Protein AF-A0AA35RSV3-F1 (afdb_monomer_lite)

InterPro domains:
  IPR004328 BRO1 domain [PF03097] (164-250)
  IPR036274 HR1 repeat superfamily [SSF46585] (82-147)
  IPR038499 BRO1 domain superfamily [G3DSA:1.25.40.280] (158-250)
  IPR047138 Rhophilin-1/2 [PTHR23031] (79-250)

Radius of gyration: 40.23 Å; chains: 1; bounding box: 71×95×99 Å

Structure (mmCIF, N/CA/C/O backbone):
data_AF-A0AA35RSV3-F1
#
_entry.id   AF-A0AA35RSV3-F1
#
loop_
_atom_site.group_PDB
_atom_site.id
_atom_site.type_symbol
_atom_site.label_atom_id
_atom_site.label_alt_id
_atom_site.label_comp_id
_atom_site.label_asym_id
_atom_site.label_entity_id
_atom_site.label_seq_id
_atom_site.pdbx_PDB_ins_code
_atom_site.Cartn_x
_atom_site.Cartn_y
_atom_site.Cartn_z
_atom_site.occupancy
_atom_site.B_iso_or_equiv
_atom_site.auth_seq_id
_atom_site.auth_comp_id
_atom_site.auth_asym_id
_atom_site.auth_atom_id
_atom_site.pdbx_PDB_model_num
ATOM 1 N N . MET A 1 1 ? -35.703 78.764 53.158 1.00 38.44 1 MET A N 1
ATOM 2 C CA . MET A 1 1 ? -35.814 78.139 51.817 1.00 38.44 1 MET A CA 1
ATOM 3 C C . MET A 1 1 ? -34.467 78.380 51.143 1.00 38.44 1 MET A C 1
ATOM 5 O O . MET A 1 1 ? -34.085 79.533 51.112 1.00 38.44 1 MET A O 1
ATOM 9 N N . SER A 1 2 ? -33.625 77.439 50.723 1.00 37.62 2 SER A N 1
ATOM 10 C CA . SER A 1 2 ? -33.749 76.026 50.352 1.00 37.62 2 SER A CA 1
ATOM 11 C C . SER A 1 2 ? -32.400 75.308 50.577 1.00 37.62 2 SER A C 1
ATOM 13 O O . SER A 1 2 ? -31.373 75.966 50.708 1.00 37.62 2 SER A O 1
ATOM 15 N N . ALA A 1 3 ? -32.444 73.970 50.613 1.00 42.22 3 ALA A N 1
ATOM 16 C CA . ALA A 1 3 ? -31.328 73.003 50.633 1.00 42.22 3 ALA A CA 1
ATOM 17 C C . ALA A 1 3 ? -30.393 73.143 49.399 1.00 42.22 3 ALA A C 1
ATOM 19 O O . ALA A 1 3 ? -30.711 73.925 48.512 1.00 42.22 3 ALA A O 1
ATOM 20 N N . LYS A 1 4 ? -29.269 72.447 49.173 1.00 44.25 4 LYS A N 1
ATOM 21 C CA . LYS A 1 4 ? -28.676 71.137 49.536 1.00 44.25 4 LYS A CA 1
ATOM 22 C C . LYS A 1 4 ? -27.237 71.211 48.944 1.00 44.25 4 LYS A C 1
ATOM 24 O O . LYS A 1 4 ? -27.049 71.944 47.984 1.00 44.25 4 LYS A O 1
ATOM 29 N N . GLU A 1 5 ? -26.186 70.604 49.489 1.00 37.66 5 GLU A N 1
ATOM 30 C CA . GLU A 1 5 ? -25.620 69.335 48.993 1.00 37.66 5 GLU A CA 1
ATOM 31 C C . GLU A 1 5 ? -24.333 69.002 49.764 1.00 37.66 5 GLU A C 1
ATOM 33 O O . GLU A 1 5 ? -23.540 69.878 50.103 1.00 37.66 5 GLU A O 1
ATOM 38 N N . ALA A 1 6 ? -24.150 67.710 50.030 1.00 48.97 6 ALA A N 1
ATOM 39 C CA . ALA A 1 6 ? -22.953 67.116 50.600 1.00 48.97 6 ALA A CA 1
ATOM 40 C C . ALA A 1 6 ? -22.047 66.593 49.477 1.00 48.97 6 ALA A C 1
ATOM 42 O O . ALA A 1 6 ? -22.543 66.005 48.519 1.00 48.97 6 ALA A O 1
ATOM 43 N N . SER A 1 7 ? -20.728 66.714 49.641 1.00 40.19 7 SER A N 1
ATOM 44 C CA . SER A 1 7 ? -19.756 65.913 48.894 1.00 40.19 7 SER A CA 1
ATOM 45 C C . SER A 1 7 ? -18.534 65.617 49.758 1.00 40.19 7 SER A C 1
ATOM 47 O O . SER A 1 7 ? -17.791 66.508 50.162 1.00 40.19 7 SER A O 1
ATOM 49 N N . SER A 1 8 ? -18.359 64.328 50.024 1.00 42.22 8 SER A N 1
ATOM 50 C CA . SER A 1 8 ? -17.200 63.661 50.606 1.00 42.22 8 SER A CA 1
ATOM 51 C C . SER A 1 8 ? -15.990 63.690 49.664 1.00 42.22 8 SER A C 1
ATOM 53 O O . SER A 1 8 ? -16.117 63.305 48.502 1.00 42.22 8 SER A O 1
ATOM 55 N N . GLY A 1 9 ? -14.811 64.050 50.176 1.00 37.31 9 GLY A N 1
ATOM 56 C CA . GLY A 1 9 ? -13.518 63.892 49.504 1.00 37.31 9 GLY A CA 1
ATOM 57 C C . GLY A 1 9 ? -12.556 63.096 50.386 1.00 37.31 9 GLY A C 1
ATOM 58 O O . GLY A 1 9 ? -12.178 63.551 51.456 1.00 37.31 9 GLY A O 1
ATOM 59 N N . SER A 1 10 ? -12.229 61.886 49.937 1.00 36.81 10 SER A N 1
ATOM 60 C CA . SER A 1 10 ? -11.409 60.855 50.583 1.00 36.81 10 SER A CA 1
ATOM 61 C C . SER A 1 10 ? -9.905 61.153 50.464 1.00 36.81 10 SER A C 1
ATOM 63 O O . SER A 1 10 ? -9.385 61.187 49.350 1.00 36.81 10 SER A O 1
ATOM 65 N N . GLU A 1 11 ? -9.191 61.266 51.589 1.00 40.69 11 GLU A N 1
ATOM 66 C CA . GLU A 1 11 ? -7.720 61.228 51.650 1.00 40.69 11 GLU A CA 1
ATOM 67 C C . GLU A 1 11 ? -7.198 59.816 51.332 1.00 40.69 11 GLU A C 1
ATOM 69 O O . GLU A 1 11 ? -7.447 58.850 52.055 1.00 40.69 11 GLU A O 1
ATOM 74 N N . ALA A 1 12 ? -6.457 59.689 50.231 1.00 40.84 12 ALA A N 1
ATOM 75 C CA . ALA A 1 12 ? -5.755 58.469 49.855 1.00 40.84 12 ALA A CA 1
ATOM 76 C C . ALA A 1 12 ? -4.435 58.357 50.640 1.00 40.84 12 ALA A C 1
ATOM 78 O O . ALA A 1 12 ? -3.428 58.960 50.274 1.00 40.84 12 ALA A O 1
ATOM 79 N N . GLY A 1 13 ? -4.442 57.576 51.722 1.00 44.53 13 GLY A N 1
ATOM 80 C CA . GLY A 1 13 ? -3.239 57.228 52.480 1.00 44.53 13 GLY A CA 1
ATOM 81 C C . GLY A 1 13 ? -2.273 56.353 51.673 1.00 44.53 13 GLY A C 1
ATOM 82 O O . GLY A 1 13 ? -2.666 55.346 51.076 1.00 44.53 13 GLY A O 1
ATOM 83 N N . GLU A 1 14 ? -0.992 56.727 51.670 1.00 53.88 14 GLU A N 1
ATOM 84 C CA . GLU A 1 14 ? 0.087 55.941 51.072 1.00 53.88 14 GLU A CA 1
ATOM 85 C C . GLU A 1 14 ? 0.146 54.516 51.661 1.00 53.88 14 GLU A C 1
ATOM 87 O O . GLU A 1 14 ? 0.147 54.338 52.883 1.00 53.88 14 GLU A O 1
ATOM 92 N N . PRO A 1 15 ? 0.269 53.464 50.829 1.00 51.00 15 PRO A N 1
ATOM 93 C CA . PRO A 1 15 ? 0.402 52.105 51.329 1.00 51.00 15 PRO A CA 1
ATOM 94 C C . PRO A 1 15 ? 1.786 51.907 51.964 1.00 51.00 15 PRO A C 1
ATOM 96 O O . PRO A 1 15 ? 2.815 51.900 51.277 1.00 51.00 15 PRO A O 1
ATOM 99 N N . GLY A 1 16 ? 1.785 51.716 53.287 1.00 53.97 16 GLY A N 1
ATOM 100 C CA . GLY A 1 16 ? 2.965 51.472 54.115 1.00 53.97 16 GLY A CA 1
ATOM 101 C C . GLY A 1 16 ? 3.842 50.319 53.614 1.00 53.97 16 GLY A C 1
ATOM 102 O O . GLY A 1 16 ? 3.391 49.410 52.913 1.00 53.97 16 GLY A O 1
ATOM 103 N N . ALA A 1 17 ? 5.125 50.350 53.984 1.00 54.94 17 ALA A N 1
ATOM 104 C CA . ALA A 1 17 ? 6.182 49.456 53.495 1.00 54.94 17 ALA A CA 1
ATOM 105 C C . ALA A 1 17 ? 5.829 47.950 53.526 1.00 54.94 17 ALA A C 1
ATOM 107 O O . ALA A 1 17 ? 6.266 47.193 52.655 1.00 54.94 17 ALA A O 1
ATOM 108 N N . ALA A 1 18 ? 4.973 47.519 54.459 1.00 54.12 18 ALA A N 1
ATOM 109 C CA . ALA A 1 18 ? 4.449 46.155 54.530 1.00 54.12 18 ALA A CA 1
ATOM 110 C C . ALA A 1 18 ? 3.563 45.777 53.323 1.00 54.12 18 ALA A C 1
ATOM 112 O O . ALA A 1 18 ? 3.703 44.684 52.778 1.00 54.12 18 ALA A O 1
ATOM 113 N N . ALA A 1 19 ? 2.714 46.689 52.839 1.00 56.69 19 ALA A N 1
ATOM 114 C CA . ALA A 1 19 ? 1.851 46.471 51.677 1.00 56.69 19 ALA A CA 1
ATOM 115 C C . ALA A 1 19 ? 2.646 46.449 50.360 1.00 56.69 19 ALA A C 1
ATOM 117 O O . ALA A 1 19 ? 2.347 45.655 49.465 1.00 56.69 19 ALA A O 1
ATOM 118 N N . LYS A 1 20 ? 3.711 47.259 50.254 1.00 57.22 20 LYS A N 1
ATOM 119 C CA . LYS A 1 20 ? 4.657 47.203 49.122 1.00 57.22 20 LYS A CA 1
ATOM 120 C C . LYS A 1 20 ? 5.437 45.880 49.113 1.00 57.22 20 LYS A C 1
ATOM 122 O O . LYS A 1 20 ? 5.601 45.278 48.053 1.00 57.22 20 LYS A O 1
ATOM 127 N N . SER A 1 21 ? 5.845 45.384 50.284 1.00 60.84 21 SER A N 1
ATOM 128 C CA . SER A 1 21 ? 6.514 44.082 50.437 1.00 60.84 21 SER A CA 1
ATOM 129 C C . SER A 1 21 ? 5.585 42.903 50.111 1.00 60.84 21 SER A C 1
ATOM 131 O O . SER A 1 21 ? 5.971 41.998 49.371 1.00 60.84 21 SER A O 1
ATOM 133 N N . ALA A 1 22 ? 4.326 42.951 50.561 1.00 57.16 22 ALA A N 1
ATOM 134 C CA . ALA A 1 22 ? 3.312 41.946 50.242 1.00 57.16 22 ALA A CA 1
ATOM 135 C C . ALA A 1 22 ? 2.982 41.915 48.742 1.00 57.16 22 ALA A C 1
ATOM 137 O O . ALA A 1 22 ? 2.977 40.845 48.140 1.00 57.16 22 ALA A O 1
ATOM 138 N N . ARG A 1 23 ? 2.809 43.080 48.099 1.00 59.53 23 ARG A N 1
ATOM 139 C CA . ARG A 1 23 ? 2.631 43.165 46.638 1.00 59.53 23 ARG A CA 1
ATOM 140 C C . ARG A 1 23 ? 3.839 42.627 45.877 1.00 59.53 23 ARG A C 1
ATOM 142 O O . ARG A 1 23 ? 3.661 41.926 44.887 1.00 59.53 23 ARG A O 1
ATOM 149 N N . LYS A 1 24 ? 5.061 42.895 46.352 1.00 63.00 24 LYS A N 1
ATOM 150 C CA . LYS A 1 24 ? 6.286 42.360 45.742 1.00 63.00 24 LYS A CA 1
ATOM 151 C C . LYS A 1 24 ? 6.370 40.835 45.874 1.00 63.00 24 LYS A C 1
ATOM 153 O O . LYS A 1 24 ? 6.763 40.187 44.912 1.00 63.00 24 LYS A O 1
ATOM 158 N N . ARG A 1 25 ? 5.948 40.260 47.010 1.00 57.94 25 ARG A N 1
ATOM 159 C CA . ARG A 1 25 ? 5.861 38.800 47.209 1.00 57.94 25 ARG A CA 1
ATOM 160 C C . ARG A 1 25 ? 4.788 38.152 46.334 1.00 57.94 25 ARG A C 1
ATOM 162 O O . ARG A 1 25 ? 5.088 37.167 45.675 1.00 57.94 25 ARG A O 1
ATOM 169 N N . ILE A 1 26 ? 3.596 38.744 46.247 1.00 58.88 26 ILE A N 1
ATOM 170 C CA . ILE A 1 26 ? 2.512 38.250 45.382 1.00 58.88 26 ILE A CA 1
ATOM 171 C C . ILE A 1 26 ? 2.931 38.295 43.907 1.00 58.88 26 ILE A C 1
ATOM 173 O O . ILE A 1 26 ? 2.702 37.330 43.185 1.00 58.88 26 ILE A O 1
ATOM 177 N N . ASN A 1 27 ? 3.606 39.363 43.466 1.00 59.12 27 ASN A N 1
ATOM 178 C CA . ASN A 1 27 ? 4.137 39.428 42.102 1.00 59.12 27 ASN A CA 1
ATOM 179 C C . ASN A 1 27 ? 5.258 38.413 41.858 1.00 59.12 27 ASN A C 1
ATOM 181 O O . ASN A 1 27 ? 5.303 37.841 40.777 1.00 59.12 27 ASN A O 1
ATOM 185 N N . LEU A 1 28 ? 6.134 38.150 42.836 1.00 56.47 28 LEU A N 1
ATOM 186 C CA . LEU A 1 28 ? 7.169 37.117 42.705 1.00 56.47 28 LEU A CA 1
ATOM 187 C C . LEU A 1 28 ? 6.561 35.710 42.617 1.00 56.47 28 LEU A C 1
ATOM 189 O O . LEU A 1 28 ? 7.018 34.893 41.823 1.00 56.47 28 LEU A O 1
ATOM 193 N N . GLU A 1 29 ? 5.519 35.434 43.402 1.00 60.81 29 GLU A N 1
ATOM 194 C CA . GLU A 1 29 ? 4.782 34.172 43.335 1.00 60.81 29 GLU A CA 1
ATOM 195 C C . GLU A 1 29 ? 4.001 34.031 42.028 1.00 60.81 29 GLU A C 1
ATOM 197 O O . GLU A 1 29 ? 3.960 32.941 41.466 1.00 60.81 29 GLU A O 1
ATOM 202 N N . ALA A 1 30 ? 3.407 35.112 41.516 1.00 60.81 30 ALA A N 1
ATOM 203 C CA . ALA A 1 30 ? 2.733 35.114 40.221 1.00 60.81 30 ALA A CA 1
ATOM 204 C C . ALA A 1 30 ? 3.727 34.869 39.076 1.00 60.81 30 ALA A C 1
ATOM 206 O O . ALA A 1 30 ? 3.465 34.025 38.221 1.00 60.81 30 ALA A O 1
ATOM 207 N N . LEU A 1 31 ? 4.903 35.509 39.113 1.00 60.00 31 LEU A N 1
ATOM 208 C CA . LEU A 1 31 ? 5.988 35.263 38.159 1.00 60.00 31 LEU A CA 1
ATOM 209 C C . LEU A 1 31 ? 6.507 33.821 38.257 1.00 60.00 31 LEU A C 1
ATOM 211 O O . LEU A 1 31 ? 6.769 33.185 37.242 1.00 60.00 31 LEU A O 1
ATOM 215 N N . GLY A 1 32 ? 6.618 33.284 39.478 1.00 63.06 32 GLY A N 1
ATOM 216 C CA . GLY A 1 32 ? 7.005 31.897 39.729 1.00 63.06 32 GLY A CA 1
ATOM 217 C C . GLY A 1 32 ? 5.989 30.895 39.179 1.00 63.06 32 GLY A C 1
ATOM 218 O O . GLY A 1 32 ? 6.379 29.922 38.536 1.00 63.06 32 GLY A O 1
ATOM 219 N N . ARG A 1 33 ? 4.687 31.163 39.349 1.00 55.44 33 ARG A N 1
ATOM 220 C CA . ARG A 1 33 ? 3.601 30.354 38.770 1.00 55.44 33 ARG A CA 1
ATOM 221 C C . ARG A 1 33 ? 3.584 30.444 37.247 1.00 55.44 33 ARG A C 1
ATOM 223 O O . ARG A 1 33 ? 3.388 29.424 36.597 1.00 55.44 33 ARG A O 1
ATOM 230 N N . GLN A 1 34 ? 3.839 31.620 36.677 1.00 55.41 34 GLN A N 1
ATOM 231 C CA . GLN A 1 34 ? 3.904 31.813 35.229 1.00 55.41 34 GLN A CA 1
ATOM 232 C C . GLN A 1 34 ? 5.122 31.100 34.622 1.00 55.41 34 GLN A C 1
ATOM 234 O O . GLN A 1 34 ? 4.963 30.352 33.665 1.00 55.41 34 GLN A O 1
ATOM 239 N N . ALA A 1 35 ? 6.298 31.193 35.249 1.00 61.44 35 ALA A N 1
ATOM 240 C CA . ALA A 1 35 ? 7.490 30.444 34.848 1.00 61.44 35 ALA A CA 1
ATOM 241 C C . ALA A 1 35 ? 7.318 28.923 35.017 1.00 61.44 35 ALA A C 1
ATOM 243 O O . ALA A 1 35 ? 7.836 28.139 34.223 1.00 61.44 35 ALA A O 1
ATOM 244 N N . GLN A 1 36 ? 6.577 28.478 36.036 1.00 52.25 36 GLN A N 1
ATOM 245 C CA . GLN A 1 36 ? 6.225 27.068 36.208 1.00 52.25 36 GLN A CA 1
ATOM 246 C C . GLN A 1 36 ? 5.234 26.604 35.131 1.00 52.25 36 GLN A C 1
ATOM 248 O O . GLN A 1 36 ? 5.382 25.500 34.613 1.00 52.25 36 GLN A O 1
ATOM 253 N N . MET A 1 37 ? 4.276 27.449 34.743 1.00 47.56 37 MET A N 1
ATOM 254 C CA . MET A 1 37 ? 3.312 27.153 33.684 1.00 47.56 37 MET A CA 1
ATOM 255 C C . MET A 1 37 ? 3.971 27.145 32.299 1.00 47.56 37 MET A C 1
ATOM 257 O O . MET A 1 37 ? 3.720 26.226 31.528 1.00 47.56 37 MET A O 1
ATOM 261 N N . GLU A 1 38 ? 4.896 28.064 32.020 1.00 54.50 38 GLU A N 1
ATOM 262 C CA . GLU A 1 38 ? 5.728 28.046 30.810 1.00 54.50 38 GLU A CA 1
ATOM 263 C C . GLU A 1 38 ? 6.656 26.829 30.775 1.00 54.50 38 GLU A C 1
ATOM 265 O O . GLU A 1 38 ? 6.778 26.193 29.735 1.00 54.50 38 GLU A O 1
ATOM 270 N N . ARG A 1 39 ? 7.235 26.405 31.909 1.00 52.19 39 ARG A N 1
ATOM 271 C CA . ARG A 1 39 ? 7.986 25.136 31.986 1.00 52.19 39 ARG A CA 1
ATOM 272 C C . ARG A 1 39 ? 7.103 23.918 31.722 1.00 52.19 39 ARG A C 1
ATOM 274 O O . ARG A 1 39 ? 7.573 22.972 31.098 1.00 52.19 39 ARG A O 1
ATOM 281 N N . ILE A 1 40 ? 5.849 23.927 32.179 1.00 47.69 40 ILE A N 1
ATOM 282 C CA . ILE A 1 40 ? 4.881 22.852 31.920 1.00 47.69 40 ILE A CA 1
ATOM 283 C C . ILE A 1 40 ? 4.475 22.838 30.442 1.00 47.69 40 ILE A C 1
ATOM 285 O O . ILE A 1 40 ? 4.432 21.762 29.853 1.00 47.69 40 ILE A O 1
ATOM 289 N N . LEU A 1 41 ? 4.230 23.999 29.829 1.00 43.50 41 LEU A N 1
ATOM 290 C CA . LEU A 1 41 ? 3.912 24.119 28.403 1.00 43.50 41 LEU A CA 1
ATOM 291 C C . LEU A 1 41 ? 5.107 23.725 27.524 1.00 43.50 41 LEU A C 1
ATOM 293 O O . LEU A 1 41 ? 4.942 22.912 26.622 1.00 43.50 41 LEU A O 1
ATOM 297 N N . HIS A 1 42 ? 6.321 24.156 27.872 1.00 43.69 42 HIS A N 1
ATOM 298 C CA . HIS A 1 42 ? 7.567 23.770 27.197 1.00 43.69 42 HIS A CA 1
ATOM 299 C C . HIS A 1 42 ? 7.875 22.269 27.336 1.00 43.69 42 HIS A C 1
ATOM 301 O O . HIS A 1 42 ? 8.352 21.634 26.398 1.00 43.69 42 HIS A O 1
ATOM 307 N N . ASN A 1 43 ? 7.551 21.649 28.482 1.00 43.47 43 ASN A N 1
ATOM 308 C CA . ASN A 1 43 ? 7.599 20.186 28.632 1.00 43.47 43 ASN A CA 1
ATOM 309 C C . ASN A 1 43 ? 6.479 19.476 27.857 1.00 43.47 43 ASN A C 1
ATOM 311 O O . ASN A 1 43 ? 6.663 18.340 27.423 1.00 43.47 43 ASN A O 1
ATOM 315 N N . ARG A 1 44 ? 5.320 20.114 27.668 1.00 40.28 44 ARG A N 1
ATOM 316 C CA . ARG A 1 44 ? 4.205 19.567 26.881 1.00 40.28 44 ARG A CA 1
ATOM 317 C C . ARG A 1 44 ? 4.502 19.604 25.378 1.00 40.28 44 ARG A C 1
ATOM 319 O O . ARG A 1 44 ? 4.189 18.652 24.673 1.00 40.28 44 ARG A O 1
ATOM 326 N N . GLU A 1 45 ? 5.192 20.641 24.913 1.00 41.12 45 GLU A N 1
ATOM 327 C CA . GLU A 1 45 ? 5.706 20.739 23.543 1.00 41.12 45 GLU A CA 1
ATOM 328 C C . GLU A 1 45 ? 6.872 19.768 23.308 1.00 41.12 45 GLU A C 1
ATOM 330 O O . GLU A 1 45 ? 6.890 19.074 22.295 1.00 41.12 45 GLU A O 1
ATOM 335 N N . ARG A 1 46 ? 7.773 19.581 24.286 1.00 41.94 46 ARG A N 1
ATOM 336 C CA . ARG A 1 46 ? 8.797 18.519 24.226 1.00 41.94 46 ARG A CA 1
ATOM 337 C C . ARG A 1 46 ? 8.248 17.100 24.344 1.00 41.94 46 ARG A C 1
ATOM 339 O O . ARG A 1 46 ? 8.888 16.192 23.843 1.00 41.94 46 ARG A O 1
ATOM 346 N N . THR A 1 47 ? 7.101 16.868 24.976 1.00 41.62 47 THR A N 1
ATOM 347 C CA . THR A 1 47 ? 6.478 15.526 24.989 1.00 41.62 47 THR A CA 1
ATOM 348 C C . THR A 1 47 ? 5.695 15.238 23.707 1.00 41.62 47 THR A C 1
ATOM 350 O O . THR A 1 47 ? 5.539 14.073 23.359 1.00 41.62 47 THR A O 1
ATOM 353 N N . HIS A 1 48 ? 5.299 16.271 22.953 1.00 42.06 48 HIS A N 1
ATOM 354 C CA . HIS A 1 48 ? 4.818 16.128 21.574 1.00 42.06 48 HIS A CA 1
ATOM 355 C C . HIS A 1 48 ? 5.946 16.053 20.525 1.00 42.06 48 HIS A C 1
ATOM 357 O O . HIS A 1 48 ? 5.717 15.501 19.454 1.00 42.06 48 HIS A O 1
ATOM 363 N N . LEU A 1 49 ? 7.151 16.553 20.832 1.00 38.75 49 LEU A N 1
ATOM 364 C CA . LEU A 1 49 ? 8.315 16.577 19.923 1.00 38.75 49 LEU A CA 1
ATOM 365 C C . LEU A 1 49 ? 9.517 15.730 20.394 1.00 38.75 49 LEU A C 1
ATOM 367 O O . LEU A 1 49 ? 10.595 15.809 19.818 1.00 38.75 49 LEU A O 1
ATOM 371 N N . GLY A 1 50 ? 9.356 14.925 21.444 1.00 37.09 50 GLY A N 1
ATOM 372 C CA . GLY A 1 50 ? 10.443 14.182 22.103 1.00 37.09 50 GLY A CA 1
ATOM 373 C C . GLY A 1 50 ? 10.016 12.811 22.624 1.00 37.09 50 GLY A C 1
ATOM 374 O O . GLY A 1 50 ? 10.645 12.256 23.522 1.00 37.09 50 GLY A O 1
ATOM 375 N N . GLY A 1 51 ? 8.939 12.261 22.064 1.00 34.41 51 GLY A N 1
ATOM 376 C CA . GLY A 1 51 ? 8.508 10.884 22.271 1.00 34.41 51 GLY A CA 1
ATOM 377 C C . GLY A 1 51 ? 9.130 9.951 21.239 1.00 34.41 51 GLY A C 1
ATOM 378 O O . GLY A 1 51 ? 8.414 9.428 20.402 1.00 34.41 51 GLY A O 1
ATOM 379 N N . MET A 1 52 ? 10.447 9.767 21.344 1.00 32.50 52 MET A N 1
ATOM 380 C CA . MET A 1 52 ? 11.196 8.596 20.884 1.00 32.50 52 MET A CA 1
ATOM 381 C C . MET A 1 52 ? 11.084 8.247 19.385 1.00 32.50 52 MET A C 1
ATOM 383 O O . MET A 1 52 ? 10.164 7.581 18.916 1.00 32.50 52 MET A O 1
ATOM 387 N N . ASP A 1 53 ? 12.136 8.632 18.670 1.00 34.75 53 ASP A N 1
ATOM 388 C CA . ASP A 1 53 ? 12.515 8.236 17.313 1.00 34.75 53 ASP A CA 1
ATOM 389 C C . ASP A 1 53 ? 12.881 6.731 17.240 1.00 34.75 53 ASP A C 1
ATOM 391 O O . ASP A 1 53 ? 13.977 6.336 16.860 1.00 34.75 53 ASP A O 1
ATOM 395 N N . ILE A 1 54 ? 11.983 5.848 17.700 1.00 36.97 54 ILE A N 1
ATOM 396 C CA . ILE A 1 54 ? 12.142 4.380 17.596 1.00 36.97 54 ILE A CA 1
ATOM 397 C C . ILE A 1 54 ? 11.540 3.843 16.291 1.00 36.97 54 ILE A C 1
ATOM 399 O O . ILE A 1 54 ? 11.584 2.640 16.032 1.00 36.97 54 ILE A O 1
ATOM 403 N N . ALA A 1 55 ? 10.956 4.713 15.466 1.00 34.75 55 ALA A N 1
ATOM 404 C CA . ALA A 1 55 ? 10.305 4.307 14.228 1.00 34.75 55 ALA A CA 1
ATOM 405 C C . ALA A 1 55 ? 11.307 3.922 13.124 1.00 34.75 55 ALA A C 1
ATOM 407 O O . ALA A 1 55 ? 10.950 3.136 12.252 1.00 34.75 55 ALA A O 1
ATOM 408 N N . GLU A 1 56 ? 12.561 4.389 13.178 1.00 37.59 56 GLU A N 1
ATOM 409 C CA . GLU A 1 56 ? 13.554 4.085 12.134 1.00 37.59 56 GLU A CA 1
ATOM 410 C C . GLU A 1 56 ? 14.298 2.750 12.321 1.00 37.59 56 GLU A C 1
ATOM 412 O O . GLU A 1 56 ? 14.991 2.307 11.406 1.00 37.59 56 GLU A O 1
ATOM 417 N N . HIS A 1 57 ? 14.118 2.040 13.445 1.00 38.81 57 HIS A N 1
ATOM 418 C CA . HIS A 1 57 ? 14.848 0.785 13.693 1.00 38.81 57 HIS A CA 1
ATOM 419 C C . HIS A 1 57 ? 14.030 -0.425 14.161 1.00 38.81 57 HIS A C 1
ATOM 421 O O . HIS A 1 57 ? 14.614 -1.487 14.377 1.00 38.81 57 HIS A O 1
ATOM 427 N N . LEU A 1 58 ? 12.697 -0.357 14.219 1.00 39.34 58 LEU A N 1
ATOM 428 C CA . LEU A 1 58 ? 11.882 -1.576 14.305 1.00 39.34 58 LEU A CA 1
ATOM 429 C C . LEU A 1 58 ? 11.451 -2.045 12.913 1.00 39.34 58 LEU A C 1
ATOM 431 O O . LEU A 1 58 ? 10.285 -1.971 12.531 1.00 39.34 58 LEU A O 1
ATOM 435 N N . VAL A 1 59 ? 12.400 -2.633 12.182 1.00 39.56 59 VAL A N 1
ATOM 436 C CA . VAL A 1 59 ? 12.032 -3.712 11.262 1.00 39.56 59 VAL A CA 1
ATOM 437 C C . VAL A 1 59 ? 11.554 -4.857 12.151 1.00 39.56 59 VAL A C 1
ATOM 439 O O . VAL A 1 59 ? 12.345 -5.559 12.781 1.00 39.56 59 VAL A O 1
ATOM 442 N N . VAL A 1 60 ? 10.236 -4.981 12.295 1.00 45.91 60 VAL A N 1
ATOM 443 C CA . VAL A 1 60 ? 9.631 -6.139 12.951 1.00 45.91 60 VAL A CA 1
ATOM 444 C C . VAL A 1 60 ? 9.897 -7.337 12.042 1.00 45.91 60 VAL A C 1
ATOM 446 O O . VAL A 1 60 ? 9.214 -7.530 11.040 1.00 45.91 60 VAL A O 1
ATOM 449 N N . ASP A 1 61 ? 10.930 -8.111 12.375 1.00 48.16 61 ASP A N 1
ATOM 450 C CA . ASP A 1 61 ? 11.201 -9.419 11.779 1.00 48.16 61 ASP A CA 1
ATOM 451 C C . ASP A 1 61 ? 10.055 -10.364 12.166 1.00 48.16 61 ASP A C 1
ATOM 453 O O . ASP A 1 61 ? 10.050 -10.972 13.240 1.00 48.16 61 ASP A O 1
ATOM 457 N N . TRP A 1 62 ? 9.054 -10.474 11.291 1.00 47.28 62 TRP A N 1
ATOM 458 C CA . TRP A 1 62 ? 7.875 -11.324 11.496 1.00 47.28 62 TRP A CA 1
ATOM 459 C C . TRP A 1 62 ? 8.230 -12.808 11.682 1.00 47.28 62 TRP A C 1
ATOM 461 O O . TRP A 1 62 ? 7.464 -13.551 12.291 1.00 47.28 62 TRP A O 1
ATOM 471 N N . GLU A 1 63 ? 9.416 -13.229 11.238 1.00 55.09 63 GLU A N 1
ATOM 472 C CA . GLU A 1 63 ? 9.947 -14.584 11.426 1.00 55.09 63 GLU A CA 1
ATOM 473 C C . GLU A 1 63 ? 10.415 -14.870 12.867 1.00 55.09 63 GLU A C 1
ATOM 475 O O . GLU A 1 63 ? 10.503 -16.030 13.264 1.00 55.09 63 GLU A O 1
ATOM 480 N N . LYS A 1 64 ? 10.680 -13.840 13.685 1.00 50.47 64 LYS A N 1
ATOM 481 C CA . LYS A 1 64 ? 11.265 -13.982 15.036 1.00 50.47 64 LYS A CA 1
ATOM 482 C C . LYS A 1 64 ? 10.266 -13.831 16.184 1.00 50.47 64 LYS A C 1
ATOM 484 O O . LYS A 1 64 ? 10.659 -13.835 17.347 1.00 50.47 64 LYS A O 1
ATOM 489 N N . ILE A 1 65 ? 8.967 -13.764 15.891 1.00 51.47 65 ILE A N 1
ATOM 490 C CA . ILE A 1 65 ? 7.900 -13.638 16.907 1.00 51.47 65 ILE A CA 1
ATOM 491 C C . ILE A 1 65 ? 7.872 -14.838 17.882 1.00 51.47 65 ILE A C 1
ATOM 493 O O . ILE A 1 65 ? 7.377 -14.718 19.004 1.00 51.47 65 ILE A O 1
ATOM 497 N N . GLY A 1 66 ? 8.454 -15.977 17.490 1.00 51.22 66 GLY A N 1
ATOM 498 C CA . GLY A 1 66 ? 8.631 -17.156 18.343 1.00 51.22 66 GLY A CA 1
ATOM 499 C C . GLY A 1 66 ? 9.884 -17.160 19.235 1.00 51.22 66 GLY A C 1
ATOM 500 O O . GLY A 1 66 ? 10.018 -18.073 20.046 1.00 51.22 66 GLY A O 1
ATOM 501 N N . ASP A 1 67 ? 10.800 -16.191 19.108 1.00 59.28 67 ASP A N 1
ATOM 502 C CA . ASP A 1 67 ? 12.039 -16.139 19.898 1.00 59.28 67 ASP A CA 1
ATOM 503 C C . ASP A 1 67 ? 11.768 -15.560 21.308 1.00 59.28 67 ASP A C 1
ATOM 505 O O . ASP A 1 67 ? 11.293 -14.421 21.433 1.00 59.28 67 ASP A O 1
ATOM 509 N N . PRO A 1 68 ? 12.095 -16.286 22.398 1.00 60.81 68 PRO A N 1
ATOM 510 C CA . PRO A 1 68 ? 11.952 -15.797 23.774 1.00 60.81 68 PRO A CA 1
ATOM 511 C C . PRO A 1 68 ? 12.671 -14.464 24.050 1.00 60.81 68 PRO A C 1
ATOM 513 O O . PRO A 1 68 ? 12.271 -13.701 24.935 1.00 60.81 68 PRO A O 1
ATOM 516 N N . SER A 1 69 ? 13.721 -14.159 23.286 1.00 59.59 69 SER A N 1
ATOM 517 C CA . SER A 1 69 ? 14.494 -12.916 23.386 1.00 59.59 69 SER A CA 1
ATOM 518 C C . SER A 1 69 ? 13.704 -11.708 22.868 1.00 59.59 69 SER A C 1
ATOM 520 O O . SER A 1 69 ? 13.768 -10.628 23.459 1.00 59.59 69 SER A O 1
ATOM 522 N N . TYR A 1 70 ? 12.887 -11.901 21.824 1.00 56.50 70 TYR A N 1
ATOM 523 C CA . TYR A 1 70 ? 11.980 -10.878 21.289 1.00 56.50 70 TYR A CA 1
ATOM 524 C C . TYR A 1 70 ? 10.801 -10.616 22.228 1.00 56.50 70 TYR A C 1
ATOM 526 O O . TYR A 1 70 ? 10.413 -9.466 22.424 1.00 56.50 70 TYR A O 1
ATOM 534 N N . GLN A 1 71 ? 10.272 -11.655 22.882 1.00 54.34 71 GLN A N 1
ATOM 535 C CA . GLN A 1 71 ? 9.219 -11.494 23.892 1.00 54.34 71 GLN A CA 1
ATOM 536 C C . GLN A 1 71 ? 9.695 -10.662 25.090 1.00 54.34 71 GLN A C 1
ATOM 538 O O . GLN A 1 71 ? 8.958 -9.802 25.572 1.00 54.34 71 GLN A O 1
ATOM 543 N N . LYS A 1 72 ? 10.952 -10.846 25.521 1.00 56.41 72 LYS A N 1
ATOM 544 C CA . LYS A 1 72 ? 11.578 -9.988 26.539 1.00 56.41 72 LYS A CA 1
ATOM 545 C C . LYS A 1 72 ? 11.701 -8.536 26.081 1.00 56.41 72 LYS A C 1
ATOM 547 O O . LYS A 1 72 ? 11.396 -7.645 26.869 1.00 56.41 72 LYS A O 1
ATOM 552 N N . LEU A 1 73 ? 12.083 -8.290 24.827 1.00 59.03 73 LEU A N 1
ATOM 553 C CA . LEU A 1 73 ? 12.175 -6.941 24.260 1.00 59.03 73 LEU A CA 1
ATOM 554 C C . LEU A 1 73 ? 10.802 -6.247 24.215 1.00 59.03 73 LEU A C 1
ATOM 556 O O . LEU A 1 73 ? 10.676 -5.109 24.652 1.00 59.03 73 LEU A O 1
ATOM 560 N N . ILE A 1 74 ? 9.756 -6.957 23.784 1.00 53.50 74 ILE A N 1
ATOM 561 C CA . ILE A 1 74 ? 8.374 -6.451 23.765 1.00 53.50 74 ILE A CA 1
ATOM 562 C C . ILE A 1 74 ? 7.873 -6.177 25.188 1.00 53.50 74 ILE A C 1
ATOM 564 O O . ILE A 1 74 ? 7.260 -5.144 25.429 1.00 53.50 74 ILE A O 1
ATOM 568 N N . SER A 1 75 ? 8.191 -7.046 26.153 1.00 54.31 75 SER A N 1
ATOM 569 C CA . SER A 1 75 ? 7.855 -6.821 27.569 1.00 54.31 75 SER A CA 1
ATOM 570 C C . SER A 1 75 ? 8.658 -5.684 28.221 1.00 54.31 75 SER A C 1
ATOM 572 O O . SER A 1 75 ? 8.210 -5.090 29.198 1.00 54.31 75 SER A O 1
ATOM 574 N N . SER A 1 76 ? 9.839 -5.372 27.675 1.00 53.34 76 SER A N 1
ATOM 575 C CA . SER A 1 76 ? 10.710 -4.265 28.090 1.00 53.34 76 SER A CA 1
ATOM 576 C C . SER A 1 76 ? 10.270 -2.922 27.504 1.00 53.34 76 SER A C 1
ATOM 578 O O . SER A 1 76 ? 10.638 -1.878 28.046 1.00 53.34 76 SER A O 1
ATOM 580 N N . ILE A 1 77 ? 9.489 -2.926 26.422 1.00 56.59 77 ILE A N 1
ATOM 581 C CA . ILE A 1 77 ? 8.751 -1.763 25.924 1.00 56.59 77 ILE A CA 1
ATOM 582 C C . ILE A 1 77 ? 7.536 -1.616 26.855 1.00 56.59 77 ILE A C 1
ATOM 584 O O . ILE A 1 77 ? 6.428 -2.034 26.532 1.00 56.59 77 ILE A O 1
ATOM 588 N N . GLY A 1 78 ? 7.781 -1.151 28.087 1.00 51.16 78 GLY A N 1
ATOM 589 C CA . GLY A 1 78 ? 6.796 -1.174 29.173 1.00 51.16 78 GLY A CA 1
ATOM 590 C C . GLY A 1 78 ? 5.442 -0.602 28.755 1.00 51.16 78 GLY A C 1
ATOM 591 O O . GLY A 1 78 ? 5.423 0.366 28.010 1.00 51.16 78 GLY A O 1
ATOM 592 N N . ASP A 1 79 ? 4.342 -1.211 29.219 1.00 49.91 79 ASP A N 1
ATOM 593 C CA . ASP A 1 79 ? 2.928 -0.911 28.921 1.00 49.91 79 ASP A CA 1
ATOM 594 C C . ASP A 1 79 ? 2.675 0.283 27.980 1.00 49.91 79 ASP A C 1
ATOM 596 O O . ASP A 1 79 ? 2.104 1.311 28.366 1.00 49.91 79 ASP A O 1
ATOM 600 N N . VAL A 1 80 ? 3.018 0.125 26.696 1.00 51.28 80 VAL A N 1
ATOM 601 C CA . VAL A 1 80 ? 2.612 1.055 25.633 1.00 51.28 80 VAL A CA 1
ATOM 602 C C . VAL A 1 80 ? 1.147 0.767 25.306 1.00 51.28 80 VAL A C 1
ATOM 604 O O . VAL A 1 80 ? 0.755 0.373 24.211 1.00 51.28 80 VAL A O 1
ATOM 607 N N . SER A 1 81 ? 0.291 0.921 26.314 1.00 59.66 81 SER A N 1
ATOM 608 C CA . SER A 1 81 ? -1.148 0.885 26.141 1.00 59.66 81 SER A CA 1
ATOM 609 C C . SER A 1 81 ? -1.578 2.254 25.638 1.00 59.66 81 SER A C 1
ATOM 611 O O . SER A 1 81 ? -1.567 3.258 26.356 1.00 59.66 81 SER A O 1
ATOM 613 N N . THR A 1 82 ? -1.955 2.293 24.363 1.00 72.00 82 THR A N 1
ATOM 614 C CA . THR A 1 82 ? -2.574 3.478 23.766 1.00 72.00 82 THR A CA 1
ATOM 615 C C . THR A 1 82 ? -3.785 3.915 24.604 1.00 72.00 82 THR A C 1
ATOM 617 O O . THR A 1 82 ? -4.436 3.090 25.257 1.00 72.00 82 THR A O 1
ATOM 620 N N . LEU A 1 83 ? -4.136 5.209 24.578 1.00 75.31 83 LEU A N 1
ATOM 621 C CA . LEU A 1 83 ? -5.340 5.717 25.260 1.00 75.31 83 LEU A CA 1
ATOM 622 C C . LEU A 1 83 ? -6.592 4.910 24.877 1.00 75.31 83 LEU A C 1
ATOM 624 O O . LEU A 1 83 ? -7.437 4.635 25.726 1.00 75.31 83 LEU A O 1
ATOM 628 N N . ARG A 1 84 ? -6.665 4.443 23.624 1.00 79.44 84 ARG A N 1
ATOM 629 C CA . ARG A 1 84 ? -7.710 3.540 23.136 1.00 79.44 84 ARG A CA 1
ATOM 630 C C . ARG A 1 84 ? -7.729 2.213 23.894 1.00 79.44 84 ARG A C 1
ATOM 632 O O . ARG A 1 84 ? -8.792 1.810 24.353 1.00 79.44 84 ARG A O 1
ATOM 639 N N . THR A 1 85 ? -6.588 1.542 24.045 1.00 79.19 85 THR A N 1
ATOM 640 C CA . THR A 1 85 ? -6.495 0.263 24.770 1.00 79.19 85 THR A CA 1
ATOM 641 C C . THR A 1 85 ? -6.928 0.420 26.230 1.00 79.19 85 THR A C 1
ATOM 643 O O . THR A 1 85 ? -7.689 -0.405 26.735 1.00 79.19 85 THR A O 1
ATOM 646 N N . LYS A 1 86 ? -6.532 1.518 26.890 1.00 84.12 86 LYS A N 1
ATOM 647 C CA . LYS A 1 86 ? -6.960 1.827 28.267 1.00 84.12 86 LYS A CA 1
ATOM 648 C C . LYS A 1 86 ? -8.474 2.039 28.366 1.00 84.12 86 LYS A C 1
ATOM 650 O O . LYS A 1 86 ? -9.115 1.459 29.239 1.00 84.12 86 LYS A O 1
ATOM 655 N N . LEU A 1 87 ? -9.058 2.810 27.445 1.00 85.75 87 LEU A N 1
ATOM 656 C CA . LEU A 1 87 ? -10.504 3.050 27.395 1.00 85.75 87 LEU A CA 1
ATOM 657 C C . LEU A 1 87 ? -11.302 1.772 27.097 1.00 85.75 87 LEU A C 1
ATOM 659 O O . LEU A 1 87 ? -12.343 1.557 27.707 1.00 85.75 87 LEU A O 1
ATOM 663 N N . GLN A 1 88 ? -10.810 0.899 26.213 1.00 85.31 88 GLN A N 1
ATOM 664 C CA . GLN A 1 88 ? -11.446 -0.394 25.926 1.00 85.31 88 GLN A CA 1
ATOM 665 C C . GLN A 1 88 ? -11.383 -1.345 27.127 1.00 85.31 88 GLN A C 1
ATOM 667 O O . GLN A 1 88 ? -12.378 -1.989 27.448 1.00 85.31 88 GLN A O 1
ATOM 672 N N . SER A 1 89 ? -10.249 -1.388 27.832 1.00 87.94 89 SER A N 1
ATOM 673 C CA . SER A 1 89 ? -10.118 -2.163 29.071 1.00 87.94 89 SER A CA 1
ATOM 674 C C . SER A 1 89 ? -11.093 -1.663 30.143 1.00 87.94 89 SER A C 1
ATOM 676 O O . SER A 1 89 ? -11.848 -2.451 30.713 1.00 87.94 89 SER A O 1
ATOM 678 N N . ARG A 1 90 ? -11.185 -0.339 30.341 1.00 92.31 90 ARG A N 1
ATOM 679 C CA . ARG A 1 90 ? -12.151 0.252 31.279 1.00 92.31 90 ARG A CA 1
ATOM 680 C C . ARG A 1 90 ? -13.602 -0.013 30.868 1.00 92.31 90 ARG A C 1
ATOM 682 O O . ARG A 1 90 ? -14.418 -0.337 31.722 1.00 92.31 90 ARG A O 1
ATOM 689 N N . ARG A 1 91 ? -13.924 0.051 29.571 1.00 90.62 91 ARG A N 1
ATOM 690 C CA . ARG A 1 91 ? -15.247 -0.308 29.029 1.00 90.62 91 ARG A CA 1
ATOM 691 C C . ARG A 1 91 ? -15.626 -1.750 29.374 1.00 90.62 91 ARG A C 1
ATOM 693 O O . ARG A 1 91 ? -16.746 -1.999 29.810 1.00 90.62 91 ARG A O 1
ATOM 700 N N . ALA A 1 92 ? -14.695 -2.689 29.198 1.00 90.44 92 ALA A N 1
ATOM 701 C CA . ALA A 1 92 ? -14.908 -4.092 29.538 1.00 90.44 92 ALA A CA 1
ATOM 702 C C . ALA A 1 92 ? -15.122 -4.286 31.049 1.00 90.44 92 ALA A C 1
ATOM 704 O O . ALA A 1 92 ? -16.055 -4.982 31.444 1.00 90.44 92 ALA A O 1
ATOM 705 N N . GLN A 1 93 ? -14.320 -3.619 31.887 1.00 94.00 93 GLN A N 1
ATOM 706 C CA . GLN A 1 93 ? -14.482 -3.639 33.346 1.00 94.00 93 GLN A CA 1
ATOM 707 C C . GLN A 1 93 ? -15.850 -3.098 33.782 1.00 94.00 93 GLN A C 1
ATOM 709 O O . GLN A 1 93 ? -16.543 -3.757 34.551 1.00 94.00 93 GLN A O 1
ATOM 714 N N . LEU A 1 94 ? -16.280 -1.953 33.240 1.00 93.38 94 LEU A N 1
ATOM 715 C CA . LEU A 1 94 ? -17.583 -1.358 33.549 1.00 93.38 94 LEU A CA 1
ATOM 716 C C . LEU A 1 94 ? -18.748 -2.281 33.193 1.00 93.38 94 LEU A C 1
ATOM 718 O O . LEU A 1 94 ? -19.707 -2.358 33.952 1.00 93.38 94 LEU A O 1
ATOM 722 N N . ASN A 1 95 ? -18.673 -3.010 32.077 1.00 94.00 95 ASN A N 1
ATOM 723 C CA . ASN A 1 95 ? -19.717 -3.972 31.712 1.00 94.00 95 ASN A CA 1
ATOM 724 C C . ASN A 1 95 ? -19.831 -5.109 32.739 1.00 94.00 95 ASN A C 1
ATOM 726 O O . ASN A 1 95 ? -20.940 -5.464 33.132 1.00 94.00 95 ASN A O 1
ATOM 730 N N . VAL A 1 96 ? -18.697 -5.633 33.216 1.00 95.69 96 VAL A N 1
ATOM 731 C CA . VAL A 1 96 ? -18.673 -6.662 34.269 1.00 95.69 96 VAL A CA 1
ATOM 732 C C . VAL A 1 96 ? -19.206 -6.106 35.593 1.00 95.69 96 VAL A C 1
ATOM 734 O O . VAL A 1 96 ? -19.983 -6.767 36.281 1.00 95.69 96 VAL A O 1
ATOM 737 N N . GLU A 1 97 ? -18.821 -4.880 35.953 1.00 94.62 97 GLU A N 1
ATOM 738 C CA . GLU A 1 97 ? -19.301 -4.210 37.164 1.00 94.62 97 GLU A CA 1
ATOM 739 C C . GLU A 1 97 ? -20.813 -3.933 37.105 1.00 94.62 97 GLU A C 1
ATOM 741 O O . GLU A 1 97 ? -21.510 -4.185 38.085 1.00 94.62 97 GLU A O 1
ATOM 746 N N . ILE A 1 98 ? -21.345 -3.475 35.965 1.00 94.50 98 ILE A N 1
ATOM 747 C CA . ILE A 1 98 ? -22.790 -3.281 35.750 1.00 94.50 98 ILE A CA 1
ATOM 748 C C . ILE A 1 98 ? -23.534 -4.607 35.893 1.00 94.50 98 ILE A C 1
ATOM 750 O O . ILE A 1 98 ? -24.529 -4.664 36.608 1.00 94.50 98 ILE A O 1
ATOM 754 N N . GLU A 1 99 ? -23.052 -5.679 35.260 1.00 96.25 99 GLU A N 1
ATOM 755 C CA . GLU A 1 99 ? -23.690 -6.995 35.349 1.00 96.25 99 GLU A CA 1
ATOM 756 C C . GLU A 1 99 ? -23.705 -7.519 36.794 1.00 96.25 99 GLU A C 1
ATOM 758 O O . GLU A 1 99 ? -24.698 -8.087 37.257 1.00 96.25 99 GLU A O 1
ATOM 763 N N . LYS A 1 100 ? -22.614 -7.305 37.536 1.00 97.00 100 LYS A N 1
ATOM 764 C CA . LYS A 1 100 ? -22.522 -7.678 38.949 1.00 97.00 100 LYS A CA 1
ATOM 765 C C . LYS A 1 100 ? -23.527 -6.906 39.806 1.00 97.00 100 LYS A C 1
ATOM 767 O O . LYS A 1 100 ? -24.232 -7.519 40.609 1.00 97.00 100 LYS A O 1
ATOM 772 N N . GLU A 1 101 ? -23.585 -5.585 39.657 1.00 95.94 101 GLU A N 1
ATOM 773 C CA . GLU A 1 101 ? -24.497 -4.740 40.435 1.00 95.94 101 GLU A CA 1
ATOM 774 C C . GLU A 1 101 ? -25.963 -4.985 40.044 1.00 95.94 101 GLU A C 1
ATOM 776 O O . GLU A 1 101 ? -26.828 -4.972 40.916 1.00 95.94 101 GLU A O 1
ATOM 781 N N . ASP A 1 102 ? -26.257 -5.309 38.780 1.00 96.81 102 ASP A N 1
ATOM 782 C CA . ASP A 1 102 ? -27.603 -5.689 38.335 1.00 96.81 102 ASP A CA 1
ATOM 783 C C . ASP A 1 102 ? -28.061 -7.011 38.971 1.00 96.81 102 ASP A C 1
ATOM 785 O O . ASP A 1 102 ? -29.157 -7.092 39.531 1.00 96.81 102 ASP A O 1
ATOM 789 N N . LYS A 1 103 ? -27.192 -8.031 39.005 1.00 96.00 103 LYS A N 1
ATOM 790 C CA . LYS A 1 103 ? -27.472 -9.290 39.718 1.00 96.00 103 LYS A CA 1
ATOM 791 C C . LYS A 1 103 ? -27.725 -9.056 41.208 1.00 96.00 103 LYS A C 1
ATOM 793 O O . LYS A 1 103 ? -28.665 -9.631 41.761 1.00 96.00 103 LYS A O 1
ATOM 798 N N . PHE A 1 104 ? -26.922 -8.207 41.851 1.00 96.00 104 PHE A N 1
ATOM 799 C CA . PHE A 1 104 ? -27.108 -7.848 43.258 1.00 96.00 104 PHE A CA 1
ATOM 800 C C . PHE A 1 104 ? -28.434 -7.107 43.476 1.00 96.00 104 PHE A C 1
ATOM 802 O O . PHE A 1 104 ? -29.231 -7.512 44.318 1.00 96.00 104 PHE A O 1
ATOM 809 N N . HIS A 1 105 ? -28.735 -6.104 42.649 1.00 95.88 105 HIS A N 1
ATOM 810 C CA . HIS A 1 105 ? -29.990 -5.356 42.680 1.00 95.88 105 HIS A CA 1
ATOM 811 C C . HIS A 1 105 ? -31.218 -6.269 42.534 1.00 95.88 105 HIS A C 1
ATOM 813 O O . HIS A 1 105 ? -32.178 -6.167 43.305 1.00 95.88 105 HIS A O 1
ATOM 819 N N . GLN A 1 106 ? -31.187 -7.200 41.576 1.00 96.31 106 GLN A N 1
ATOM 820 C CA . GLN A 1 106 ? -32.238 -8.200 41.405 1.00 96.31 106 GLN A CA 1
ATOM 821 C C . GLN A 1 106 ? -32.354 -9.124 42.626 1.00 96.31 106 GLN A C 1
ATOM 823 O O . GLN A 1 106 ? -33.471 -9.430 43.049 1.00 96.31 106 GLN A O 1
ATOM 828 N N . GLY A 1 107 ? -31.227 -9.552 43.205 1.00 95.50 107 GLY A N 1
ATOM 829 C CA . GLY A 1 107 ? -31.176 -10.351 44.432 1.00 95.50 107 GLY A CA 1
ATOM 830 C C . GLY A 1 107 ? -31.839 -9.646 45.616 1.00 95.50 107 GLY A C 1
ATOM 831 O O . GLY A 1 107 ? -32.765 -10.196 46.215 1.00 95.50 107 GLY A O 1
ATOM 832 N N . SER A 1 108 ? -31.459 -8.396 45.888 1.00 94.69 108 SER A N 1
ATOM 833 C CA . SER A 1 108 ? -32.054 -7.580 46.952 1.00 94.69 108 SER A CA 1
ATOM 834 C C . SER A 1 108 ? -33.549 -7.338 46.713 1.00 94.69 108 SER A C 1
ATOM 836 O O . SER A 1 108 ? -34.353 -7.502 47.628 1.00 94.69 108 SER A O 1
ATOM 838 N N . LYS A 1 109 ? -33.980 -7.071 45.469 1.00 93.69 109 LYS A N 1
ATOM 839 C CA . LYS A 1 109 ? -35.413 -6.960 45.124 1.00 93.69 109 LYS A CA 1
ATOM 840 C C . LYS A 1 109 ? -36.195 -8.250 45.387 1.00 93.69 109 LYS A C 1
ATOM 842 O O . LYS A 1 109 ? -37.353 -8.185 45.801 1.00 93.69 109 LYS A O 1
ATOM 847 N N . ARG A 1 110 ? -35.598 -9.421 45.145 1.00 95.19 110 ARG A N 1
ATOM 848 C CA . ARG A 1 110 ? -36.220 -10.718 45.468 1.00 95.19 110 ARG A CA 1
ATOM 849 C C . ARG A 1 110 ? -36.325 -10.916 46.980 1.00 95.19 110 ARG A C 1
ATOM 851 O O . ARG A 1 110 ? -37.385 -11.328 47.439 1.00 95.19 110 ARG A O 1
ATOM 858 N N . LEU A 1 111 ? -35.293 -10.552 47.744 1.00 92.62 111 LEU A N 1
ATOM 859 C CA . LEU A 1 111 ? -35.319 -10.595 49.211 1.00 92.62 111 LEU A CA 1
ATOM 860 C C . LEU A 1 111 ? -36.392 -9.676 49.802 1.00 92.62 111 LEU A C 1
ATOM 862 O O . LEU A 1 111 ? -37.139 -10.112 50.670 1.00 92.62 111 LEU A O 1
ATOM 866 N N . VAL A 1 112 ? -36.554 -8.456 49.280 1.00 93.25 112 VAL A N 1
ATOM 867 C CA . VAL A 1 112 ? -37.642 -7.545 49.689 1.00 93.25 112 VAL A CA 1
ATOM 868 C C . VAL A 1 112 ? -39.016 -8.198 49.510 1.00 93.25 112 VAL A C 1
ATOM 870 O O . VAL A 1 112 ? -39.890 -8.040 50.362 1.00 93.25 112 VAL A O 1
ATOM 873 N N . ARG A 1 113 ? -39.221 -8.933 48.408 1.00 93.00 113 ARG A N 1
ATOM 874 C CA . ARG A 1 113 ? -40.488 -9.626 48.119 1.00 93.00 113 ARG A CA 1
ATOM 875 C C . ARG A 1 113 ? -40.700 -10.874 48.976 1.00 93.00 113 ARG A C 1
ATOM 877 O O . ARG A 1 113 ? -41.844 -11.172 49.292 1.00 93.00 113 ARG A O 1
ATOM 884 N N . ALA A 1 114 ? -39.633 -11.600 49.303 1.00 92.44 114 ALA A N 1
ATOM 885 C CA . ALA A 1 114 ? -39.698 -12.875 50.016 1.00 92.44 114 ALA A CA 1
ATOM 886 C C . ALA A 1 114 ? -39.627 -12.739 51.548 1.00 92.44 114 ALA A C 1
ATOM 888 O O . ALA A 1 114 ? -40.077 -13.636 52.254 1.00 92.44 114 ALA A O 1
ATOM 889 N N . SER A 1 115 ? -39.057 -11.649 52.069 1.00 89.25 115 SER A N 1
ATOM 890 C CA . SER A 1 115 ? -38.900 -11.435 53.509 1.00 89.25 115 SER A CA 1
ATOM 891 C C . SER A 1 115 ? -40.207 -10.994 54.165 1.00 89.25 115 SER A C 1
ATOM 893 O O . SER A 1 115 ? -40.832 -10.021 53.739 1.00 89.25 115 SER A O 1
ATOM 895 N N . SER A 1 116 ? -40.569 -11.670 55.254 1.00 86.44 116 SER A N 1
ATOM 896 C CA . SER A 1 116 ? -41.628 -11.261 56.182 1.00 86.44 116 SER A CA 1
ATOM 897 C C . SER A 1 116 ? -41.116 -10.378 57.328 1.00 86.44 116 SER A C 1
ATOM 899 O O . SER A 1 116 ? -41.923 -9.744 58.002 1.00 86.44 116 SER A O 1
ATOM 901 N N . ASP A 1 117 ? -39.796 -10.328 57.561 1.00 93.25 117 ASP A N 1
ATOM 902 C CA . ASP A 1 117 ? -39.181 -9.452 58.566 1.00 93.25 117 ASP A CA 1
ATOM 903 C C . ASP A 1 117 ? -38.996 -8.034 58.007 1.00 93.25 117 ASP A C 1
ATOM 905 O O . ASP A 1 117 ? -38.355 -7.836 56.967 1.00 93.25 117 ASP A O 1
ATOM 909 N N . HIS A 1 118 ? -39.551 -7.052 58.722 1.00 89.94 118 HIS A N 1
ATOM 910 C CA . HIS A 1 118 ? -39.542 -5.638 58.354 1.00 89.94 118 HIS A CA 1
ATOM 911 C C . HIS A 1 118 ? -38.122 -5.064 58.314 1.00 89.94 118 HIS A C 1
ATOM 913 O O . HIS A 1 118 ? -37.784 -4.333 57.389 1.00 89.94 118 HIS A O 1
ATOM 919 N N . LYS A 1 119 ? -37.252 -5.438 59.263 1.00 92.75 119 LYS A N 1
ATOM 920 C CA . LYS A 1 119 ? -35.877 -4.908 59.314 1.00 92.75 119 LYS A CA 1
ATOM 921 C C . LYS A 1 119 ? -35.037 -5.406 58.141 1.00 92.75 119 LYS A C 1
ATOM 923 O O . LYS A 1 119 ? -34.359 -4.619 57.483 1.00 92.75 119 LYS A O 1
ATOM 928 N N . ALA A 1 120 ? -35.113 -6.706 57.854 1.00 90.44 120 ALA A N 1
ATOM 929 C CA . ALA A 1 120 ? -34.435 -7.305 56.708 1.00 90.44 120 ALA A CA 1
ATOM 930 C C . ALA A 1 120 ? -34.952 -6.738 55.375 1.00 90.44 120 ALA A C 1
ATOM 932 O O . ALA A 1 120 ? -34.181 -6.541 54.436 1.00 90.44 120 ALA A O 1
ATOM 933 N N . ARG A 1 121 ? -36.252 -6.431 55.300 1.00 93.38 121 ARG A N 1
ATOM 934 C CA . ARG A 1 121 ? -36.877 -5.830 54.121 1.00 93.38 121 ARG A CA 1
ATOM 935 C C . ARG A 1 121 ? -36.403 -4.394 53.879 1.00 93.38 121 ARG A C 1
ATOM 937 O O . ARG A 1 121 ? -36.032 -4.084 52.748 1.00 93.38 121 ARG A O 1
ATOM 944 N N . ASP A 1 122 ? -36.368 -3.557 54.913 1.00 93.56 122 ASP A N 1
ATOM 945 C CA . ASP A 1 122 ? -35.898 -2.168 54.804 1.00 93.56 122 ASP A CA 1
ATOM 946 C C . ASP A 1 122 ? -34.425 -2.109 54.385 1.00 93.56 122 ASP A C 1
ATOM 948 O O . ASP A 1 122 ? -34.055 -1.356 53.482 1.00 93.56 122 ASP A O 1
ATOM 952 N N . GLN A 1 123 ? -33.590 -2.966 54.983 1.00 94.81 123 GLN A N 1
ATOM 953 C CA . GLN A 1 123 ? -32.178 -3.085 54.625 1.00 94.81 123 GLN A CA 1
ATOM 954 C C . GLN A 1 123 ? -32.000 -3.518 53.162 1.00 94.81 123 GLN A C 1
ATOM 956 O O . GLN A 1 123 ? -31.259 -2.883 52.411 1.00 94.81 123 GLN A O 1
ATOM 961 N N . ALA A 1 124 ? -32.723 -4.551 52.719 1.00 93.69 124 ALA A N 1
ATOM 962 C CA . ALA A 1 124 ? -32.654 -5.020 51.336 1.00 93.69 124 ALA A CA 1
ATOM 963 C C . ALA A 1 124 ? -33.163 -3.964 50.333 1.00 93.69 124 ALA A C 1
ATOM 965 O O . ALA A 1 124 ? -32.645 -3.856 49.219 1.00 93.69 124 ALA A O 1
ATOM 966 N N . GLN A 1 125 ? -34.153 -3.151 50.710 1.00 94.44 125 GLN A N 1
ATOM 967 C CA . GLN A 1 125 ? -34.645 -2.049 49.883 1.00 94.44 125 GLN A CA 1
ATOM 968 C C . GLN A 1 125 ? -33.608 -0.926 49.748 1.00 94.44 125 GLN A C 1
ATOM 970 O O . GLN A 1 125 ? -33.420 -0.374 48.655 1.00 94.44 125 GLN A O 1
ATOM 975 N N . LEU A 1 126 ? -32.910 -0.608 50.837 1.00 95.62 126 LEU A N 1
ATOM 976 C CA . LEU A 1 126 ? -31.818 0.354 50.825 1.00 95.62 126 LEU A CA 1
ATOM 977 C C . LEU A 1 126 ? -30.666 -0.137 49.932 1.00 95.62 126 LEU A C 1
ATOM 979 O O . LEU A 1 126 ? -30.205 0.597 49.059 1.00 95.62 126 LEU A O 1
ATOM 983 N N . GLU A 1 127 ? -30.260 -1.399 50.078 1.00 94.50 127 GLU A N 1
ATOM 984 C CA . GLU A 1 127 ? -29.226 -2.033 49.251 1.00 94.50 127 GLU A CA 1
ATOM 985 C C . GLU A 1 127 ? -29.585 -2.056 47.761 1.00 94.50 127 GLU A C 1
ATOM 987 O O . GLU A 1 127 ? -28.744 -1.740 46.917 1.00 94.50 127 GLU A O 1
ATOM 992 N N . ALA A 1 128 ? -30.846 -2.347 47.425 1.00 94.56 128 ALA A N 1
ATOM 993 C CA . ALA A 1 128 ? -31.325 -2.276 46.047 1.00 94.56 128 ALA A CA 1
ATOM 994 C C . ALA A 1 128 ? -31.182 -0.857 45.471 1.00 94.56 128 ALA A C 1
ATOM 996 O O . ALA A 1 128 ? -30.755 -0.698 44.326 1.00 94.56 128 ALA A O 1
ATOM 997 N N . SER A 1 129 ? -31.494 0.169 46.267 1.00 95.31 129 SER A N 1
ATOM 998 C CA . SER A 1 129 ? -31.387 1.576 45.856 1.00 95.31 129 SER A CA 1
ATOM 999 C C . SER A 1 129 ? -29.925 2.002 45.659 1.00 95.31 129 SER A C 1
ATOM 1001 O O . SER A 1 129 ? -29.601 2.700 44.696 1.00 95.31 129 SER A O 1
ATOM 1003 N N . PHE A 1 130 ? -29.014 1.531 46.519 1.00 96.25 130 PHE A N 1
ATOM 1004 C CA . PHE A 1 130 ? -27.573 1.743 46.356 1.00 96.25 130 PHE A CA 1
ATOM 1005 C C . PHE A 1 130 ? -27.028 1.090 45.082 1.00 96.25 130 PHE A C 1
ATOM 1007 O O . PHE A 1 130 ? -26.272 1.727 44.347 1.00 96.25 130 PHE A O 1
ATOM 1014 N N . ALA A 1 131 ? -27.427 -0.151 44.798 1.00 95.00 131 ALA A N 1
ATOM 1015 C CA . ALA A 1 131 ? -27.021 -0.854 43.584 1.00 95.00 131 ALA A CA 1
ATOM 1016 C C . ALA A 1 131 ? -27.521 -0.138 42.318 1.00 95.00 131 ALA A C 1
ATOM 1018 O O . ALA A 1 131 ? -26.766 0.041 41.366 1.00 95.00 131 ALA A O 1
ATOM 1019 N N . GLU A 1 132 ? -28.757 0.372 42.334 1.00 95.88 132 GLU A N 1
ATOM 1020 C CA . GLU A 1 132 ? -29.304 1.157 41.223 1.00 95.88 132 GLU A CA 1
ATOM 1021 C C . GLU A 1 132 ? -28.511 2.452 40.982 1.00 95.88 132 GLU A C 1
ATOM 1023 O O . GLU A 1 132 ? -28.207 2.797 39.839 1.00 95.88 132 GLU A O 1
ATOM 1028 N N . SER A 1 133 ? -28.116 3.144 42.054 1.00 97.06 133 SER A N 1
ATOM 1029 C CA . SER A 1 133 ? -27.265 4.335 41.961 1.00 97.06 133 SER A CA 1
ATOM 1030 C C . SER A 1 133 ? -25.908 4.020 41.318 1.00 97.06 133 SER A C 1
ATOM 1032 O O . SER A 1 133 ? -25.483 4.715 40.393 1.00 97.06 133 SER A O 1
ATOM 1034 N N . LYS A 1 134 ? -25.253 2.926 41.731 1.00 96.56 134 LYS A N 1
ATOM 1035 C CA . LYS A 1 134 ? -23.980 2.486 41.134 1.00 96.56 134 LYS A CA 1
ATOM 1036 C C . LYS A 1 134 ? -24.115 2.158 39.650 1.00 96.56 134 LYS A C 1
ATOM 1038 O O . LYS A 1 134 ? -23.296 2.614 38.856 1.00 96.56 134 LYS A O 1
ATOM 1043 N N . ILE A 1 135 ? -25.163 1.424 39.265 1.00 96.31 135 ILE A N 1
ATOM 1044 C CA . ILE A 1 135 ? -25.441 1.102 37.857 1.00 96.31 135 ILE A CA 1
ATOM 1045 C C . ILE A 1 135 ? -25.559 2.389 37.038 1.00 96.31 135 ILE A C 1
ATOM 1047 O O . ILE A 1 135 ? -24.928 2.495 35.987 1.00 96.31 135 ILE A O 1
ATOM 1051 N N . ARG A 1 136 ? -26.299 3.395 37.529 1.00 96.56 136 ARG A N 1
ATOM 1052 C CA . ARG A 1 136 ? -26.438 4.689 36.837 1.00 96.56 136 ARG A CA 1
ATOM 1053 C C . ARG A 1 136 ? -25.096 5.394 36.647 1.00 96.56 136 ARG A C 1
ATOM 1055 O O . ARG A 1 136 ? -24.839 5.920 35.566 1.00 96.56 136 ARG A O 1
ATOM 1062 N N . VAL A 1 137 ? -24.230 5.386 37.660 1.00 97.06 137 VAL A N 1
ATOM 1063 C CA . VAL A 1 137 ? -22.886 5.980 37.558 1.00 97.06 137 VAL A CA 1
ATOM 1064 C C . VAL A 1 137 ? -22.030 5.230 36.534 1.00 97.06 137 VAL A C 1
ATOM 1066 O O . VAL A 1 137 ? -21.433 5.863 35.664 1.00 97.06 137 VAL A O 1
ATOM 1069 N N . HIS A 1 138 ? -22.016 3.895 36.574 1.00 96.75 138 HIS A N 1
ATOM 1070 C CA . HIS A 1 138 ? -21.256 3.088 35.616 1.00 96.75 138 HIS A CA 1
ATOM 1071 C C . HIS A 1 138 ? -21.773 3.255 34.182 1.00 96.75 138 HIS A C 1
ATOM 1073 O O . HIS A 1 138 ? -20.977 3.347 33.252 1.00 96.75 138 HIS A O 1
ATOM 1079 N N . GLN A 1 139 ? -23.089 3.360 33.987 1.00 95.81 139 GLN A N 1
ATOM 1080 C CA . GLN A 1 139 ? -23.691 3.643 32.681 1.00 95.81 139 GLN A CA 1
ATOM 1081 C C . GLN A 1 139 ? -23.307 5.033 32.158 1.00 95.81 139 GLN A C 1
ATOM 1083 O O . GLN A 1 139 ? -23.013 5.175 30.971 1.00 95.81 139 GLN A O 1
ATOM 1088 N N . ALA A 1 140 ? -23.263 6.049 33.025 1.00 95.12 140 ALA A N 1
ATOM 1089 C CA . ALA A 1 140 ? -22.813 7.387 32.646 1.00 95.12 140 ALA A CA 1
ATOM 1090 C C . ALA A 1 140 ? -21.329 7.393 32.233 1.00 95.12 140 ALA A C 1
ATOM 1092 O O . ALA A 1 140 ? -20.963 8.006 31.227 1.00 95.12 140 ALA A O 1
ATOM 1093 N N . GLU A 1 141 ? -20.474 6.671 32.964 1.00 94.19 141 GLU A N 1
ATOM 1094 C CA . GLU A 1 141 ? -19.067 6.494 32.591 1.00 94.19 141 GLU A CA 1
ATOM 1095 C C . GLU A 1 141 ? -18.933 5.733 31.262 1.00 94.19 141 GLU A C 1
ATOM 1097 O O . GLU A 1 141 ? -18.194 6.160 30.373 1.00 94.19 141 GLU A O 1
ATOM 1102 N N . LEU A 1 142 ? -19.706 4.660 31.078 1.00 93.31 142 LEU A N 1
ATOM 1103 C CA . LEU A 1 142 ? -19.731 3.872 29.848 1.00 93.31 142 LEU A CA 1
ATOM 1104 C C . LEU A 1 142 ? -20.146 4.724 28.640 1.00 93.31 142 LEU A C 1
ATOM 1106 O O . LEU A 1 142 ? -19.523 4.636 27.581 1.00 93.31 142 LEU A O 1
ATOM 1110 N N . ALA A 1 143 ? -21.152 5.589 28.800 1.00 90.50 143 ALA A N 1
ATOM 1111 C CA . ALA A 1 143 ? -21.588 6.526 27.768 1.00 90.50 143 ALA A CA 1
ATOM 1112 C C . ALA A 1 143 ? -20.479 7.526 27.396 1.00 90.50 143 ALA A C 1
ATOM 1114 O O . ALA A 1 143 ? -20.241 7.768 26.212 1.00 90.50 143 ALA A O 1
ATOM 1115 N N . LYS A 1 144 ? -19.746 8.047 28.390 1.00 90.12 144 LYS A N 1
ATOM 1116 C CA . LYS A 1 144 ? -18.582 8.925 28.180 1.00 90.12 144 LYS A CA 1
ATOM 1117 C C . LYS A 1 144 ? -17.443 8.217 27.440 1.00 90.12 144 LYS A C 1
ATOM 1119 O O . LYS A 1 144 ? -16.791 8.816 26.585 1.00 90.12 144 LYS A O 1
ATOM 1124 N N . ILE A 1 145 ? -17.184 6.949 27.755 1.00 89.31 145 ILE A N 1
ATOM 1125 C CA . ILE A 1 145 ? -16.175 6.152 27.047 1.00 89.31 145 ILE A CA 1
ATOM 1126 C C . ILE A 1 145 ? -16.615 5.882 25.606 1.00 89.31 145 ILE A C 1
ATOM 1128 O O . ILE A 1 145 ? -15.814 6.064 24.691 1.00 89.31 145 ILE A O 1
ATOM 1132 N N . ASN A 1 146 ? -17.875 5.506 25.381 1.00 86.06 146 ASN A N 1
ATOM 1133 C CA . ASN A 1 146 ? -18.401 5.265 24.037 1.00 86.06 146 ASN A CA 1
ATOM 1134 C C . ASN A 1 146 ? -18.349 6.535 23.170 1.00 86.06 146 ASN A C 1
ATOM 1136 O O . ASN A 1 146 ? -17.902 6.458 22.030 1.00 86.06 146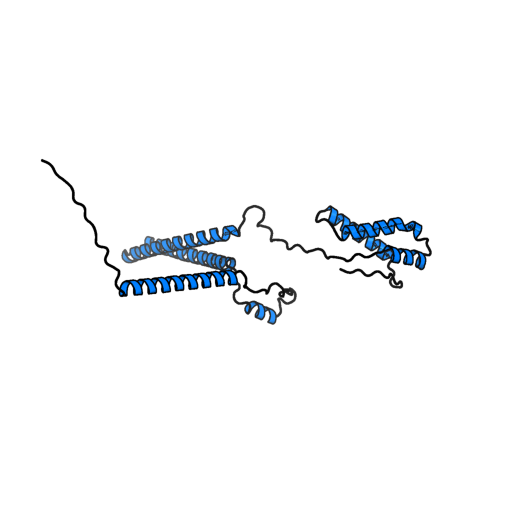 ASN A O 1
ATOM 1140 N N . SER A 1 147 ? -18.701 7.709 23.709 1.00 84.81 147 SER A N 1
ATOM 1141 C CA . SER A 1 147 ? -18.575 8.972 22.963 1.00 84.81 147 SER A CA 1
ATOM 1142 C C . SER A 1 147 ? -17.116 9.325 22.651 1.00 84.81 147 SER A C 1
ATOM 1144 O O . SER A 1 147 ? -16.805 9.771 21.550 1.00 84.81 147 SER A O 1
ATOM 1146 N N . SER A 1 148 ? -16.192 9.045 23.575 1.00 82.19 148 SER A N 1
ATOM 1147 C CA . SER A 1 148 ? -14.747 9.233 23.358 1.00 82.19 148 SER A CA 1
ATOM 1148 C C . SER A 1 148 ? -14.177 8.272 22.304 1.00 82.19 148 SER A C 1
ATOM 1150 O O . SER A 1 148 ? -13.206 8.592 21.619 1.00 82.19 148 SER A O 1
ATOM 1152 N N . LEU A 1 149 ? -14.772 7.084 22.169 1.00 73.50 149 LEU A N 1
ATOM 1153 C CA . LEU A 1 149 ? -14.409 6.082 21.169 1.00 73.50 149 LEU A CA 1
ATOM 1154 C C . LEU A 1 149 ? -15.071 6.315 19.804 1.00 73.50 149 LEU A C 1
ATOM 1156 O O . LEU A 1 149 ? -14.569 5.783 18.816 1.00 73.50 149 LEU A O 1
ATOM 1160 N N . GLN A 1 150 ? -16.123 7.135 19.722 1.00 66.25 150 GLN A N 1
ATOM 1161 C CA . GLN A 1 150 ? -16.846 7.427 18.4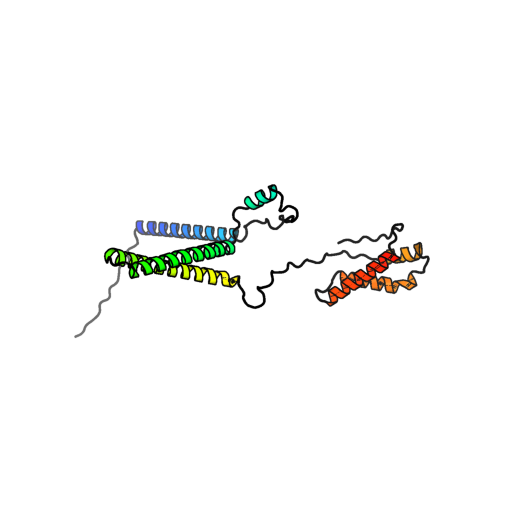80 1.00 66.25 150 GLN A CA 1
ATOM 1162 C C . GLN A 1 150 ? -15.936 8.028 17.393 1.00 66.25 150 GLN A C 1
ATOM 1164 O O . GLN A 1 150 ? -16.069 7.689 16.220 1.00 66.25 150 GLN A O 1
ATOM 1169 N N . ALA A 1 151 ? -14.930 8.827 17.776 1.00 63.22 151 ALA A N 1
ATOM 1170 C CA . ALA A 1 151 ? -13.907 9.342 16.856 1.00 63.22 151 ALA A CA 1
ATOM 1171 C C . ALA A 1 151 ? -13.091 8.230 16.160 1.00 63.22 151 ALA A C 1
ATOM 1173 O O . ALA A 1 151 ? -12.547 8.442 15.079 1.00 63.22 151 ALA A O 1
ATOM 1174 N N . TYR A 1 152 ? -13.030 7.036 16.760 1.00 58.28 152 TYR A N 1
ATOM 1175 C CA . TYR A 1 152 ? -12.362 5.844 16.227 1.00 58.28 152 TYR A CA 1
ATOM 1176 C C . TYR A 1 152 ? -13.337 4.827 15.607 1.00 58.28 152 TYR A C 1
ATOM 1178 O O . TYR A 1 152 ? -12.893 3.800 15.093 1.00 58.28 152 TYR A O 1
ATOM 1186 N N . GLN A 1 153 ? -14.645 5.083 15.683 1.00 58.16 153 GLN A N 1
ATOM 1187 C CA . GLN A 1 153 ? -15.734 4.211 15.236 1.00 58.16 153 GLN A CA 1
ATOM 1188 C C . GLN A 1 153 ? -16.549 4.923 14.148 1.00 58.16 153 GLN A C 1
ATOM 1190 O O . GLN A 1 153 ? -17.736 5.185 14.310 1.00 58.16 153 GLN A O 1
ATOM 1195 N N . GLN A 1 154 ? -15.915 5.299 13.036 1.00 54.81 154 GLN A N 1
ATOM 1196 C CA . GLN A 1 154 ? -16.640 5.884 11.906 1.00 54.81 154 GLN A CA 1
ATOM 1197 C C . GLN A 1 154 ? -17.566 4.826 11.275 1.00 54.81 154 GLN A C 1
ATOM 1199 O O . GLN A 1 154 ? -17.145 4.074 10.406 1.00 54.81 154 GLN A O 1
ATOM 1204 N N . GLU A 1 155 ? -18.828 4.741 11.697 1.00 55.03 155 GLU A N 1
ATOM 1205 C CA . GLU A 1 155 ? -19.814 3.750 11.213 1.00 55.03 155 GLU A CA 1
ATOM 1206 C C . GLU A 1 155 ? -20.227 3.918 9.732 1.00 55.03 155 GLU A C 1
ATOM 1208 O O . GLU A 1 155 ? -20.950 3.091 9.185 1.00 55.03 155 GLU A O 1
ATOM 1213 N N . GLY A 1 156 ? -19.742 4.946 9.030 1.00 54.47 156 GLY A N 1
ATOM 1214 C CA . GLY A 1 156 ? -20.072 5.194 7.626 1.00 54.47 156 GLY A CA 1
ATOM 1215 C C . GLY A 1 156 ? -19.031 4.641 6.653 1.00 54.47 156 GLY A C 1
ATOM 1216 O O . GLY A 1 156 ? -18.026 5.292 6.390 1.00 54.47 156 GLY A O 1
ATOM 1217 N N . LEU A 1 157 ? -19.290 3.466 6.073 1.00 52.00 157 LEU A N 1
ATOM 1218 C CA . LEU A 1 157 ? -18.723 2.958 4.804 1.00 52.00 157 LEU A CA 1
ATOM 1219 C C . LEU A 1 157 ? -17.196 2.712 4.695 1.00 52.00 157 LEU A C 1
ATOM 1221 O O . LEU A 1 157 ? -16.759 2.106 3.719 1.00 52.00 157 LEU A O 1
ATOM 1225 N N . ARG A 1 158 ? -16.374 3.146 5.659 1.00 49.78 158 ARG A N 1
ATOM 1226 C CA . ARG A 1 158 ? -14.894 3.064 5.608 1.00 49.78 158 ARG A CA 1
ATOM 1227 C C . ARG A 1 158 ? -14.250 2.324 6.790 1.00 49.78 158 ARG A C 1
ATOM 1229 O O . ARG A 1 158 ? -13.041 2.135 6.779 1.00 49.78 158 ARG A O 1
ATOM 1236 N N . SER A 1 159 ? -15.024 1.874 7.782 1.00 52.16 159 SER A N 1
ATOM 1237 C CA . SER A 1 159 ? -14.503 1.250 9.017 1.00 52.16 159 SER A CA 1
ATOM 1238 C C . SER A 1 159 ? -14.497 -0.278 9.052 1.00 52.16 159 SER A C 1
ATOM 1240 O O . SER A 1 159 ? -13.905 -0.849 9.964 1.00 52.16 159 SER A O 1
ATOM 1242 N N . SER A 1 160 ? -15.110 -0.962 8.080 1.00 58.97 160 SER A N 1
ATOM 1243 C CA . SER A 1 160 ? -15.063 -2.433 8.021 1.00 58.97 160 SER A CA 1
ATOM 1244 C C . SER A 1 160 ? -13.775 -2.973 7.395 1.00 58.97 160 SER A C 1
ATOM 1246 O O . SER A 1 160 ? -13.528 -4.175 7.486 1.00 58.97 160 SER A O 1
ATOM 1248 N N . GLN A 1 161 ? -12.972 -2.135 6.735 1.00 62.38 161 GLN A N 1
ATOM 1249 C CA . GLN A 1 161 ? -11.739 -2.582 6.096 1.00 62.38 161 GLN A CA 1
ATOM 1250 C C . GLN A 1 161 ? -10.536 -2.060 6.883 1.00 62.38 161 GLN A C 1
ATOM 1252 O O . GLN A 1 161 ? -10.459 -0.852 7.129 1.00 62.38 161 GLN A O 1
ATOM 1257 N N . PRO A 1 162 ? -9.611 -2.940 7.310 1.00 73.06 162 PRO A N 1
ATOM 1258 C CA . PRO A 1 162 ? -8.357 -2.483 7.885 1.00 73.06 162 PRO A CA 1
ATOM 1259 C C . PRO A 1 162 ? -7.637 -1.588 6.862 1.00 73.06 162 PRO A C 1
ATOM 1261 O O . PRO A 1 162 ? -7.725 -1.849 5.659 1.00 73.06 162 PRO A O 1
ATOM 1264 N N . PRO A 1 163 ? -6.946 -0.523 7.304 1.00 75.81 163 PRO A N 1
ATOM 1265 C CA . PRO A 1 163 ? -6.194 0.323 6.389 1.00 75.81 163 PRO A CA 1
ATOM 1266 C C . PRO A 1 163 ? -5.144 -0.520 5.656 1.00 75.81 163 PRO A C 1
ATOM 1268 O O . PRO A 1 163 ? -4.422 -1.303 6.275 1.00 75.81 163 PRO A O 1
ATOM 1271 N N . LEU A 1 164 ? -5.066 -0.359 4.336 1.00 84.69 164 LEU A N 1
ATOM 1272 C CA . LEU A 1 164 ? -4.024 -0.983 3.526 1.00 84.69 164 LEU A CA 1
ATOM 1273 C C . LEU A 1 164 ? -2.731 -0.172 3.650 1.00 84.69 164 LEU A C 1
ATOM 1275 O O . LEU A 1 164 ? -2.768 1.058 3.672 1.00 84.69 164 LEU A O 1
ATOM 1279 N N . ILE A 1 165 ? -1.594 -0.864 3.700 1.00 88.56 165 ILE A N 1
ATOM 1280 C CA . ILE A 1 165 ? -0.265 -0.247 3.670 1.00 88.56 165 ILE A CA 1
ATOM 1281 C C . ILE A 1 165 ? 0.208 -0.261 2.209 1.00 88.56 165 ILE A C 1
ATOM 1283 O O . ILE A 1 165 ? 0.513 -1.339 1.695 1.00 88.56 165 ILE A O 1
ATOM 1287 N N . PRO A 1 166 ? 0.235 0.884 1.500 1.00 86.94 166 PRO A N 1
ATOM 1288 C CA . PRO A 1 166 ? 0.736 0.925 0.134 1.00 86.94 166 PRO A CA 1
ATOM 1289 C C . PRO A 1 166 ? 2.264 0.830 0.119 1.00 86.94 166 PRO A C 1
ATOM 1291 O O . PRO A 1 166 ? 2.946 1.442 0.941 1.00 86.94 166 PRO A O 1
ATOM 1294 N N . PHE A 1 167 ? 2.808 0.112 -0.861 1.00 89.38 167 PHE A N 1
ATOM 1295 C CA . PHE A 1 167 ? 4.246 0.091 -1.115 1.00 89.38 167 PHE A CA 1
ATOM 1296 C C . PHE A 1 167 ? 4.635 1.170 -2.126 1.00 89.38 167 PHE A C 1
ATOM 1298 O O . PHE A 1 167 ? 3.965 1.379 -3.143 1.00 89.38 167 PHE A O 1
ATOM 1305 N N . ALA A 1 168 ? 5.747 1.851 -1.856 1.00 89.31 168 ALA A N 1
ATOM 1306 C CA . ALA A 1 168 ? 6.355 2.752 -2.822 1.00 89.31 168 ALA A CA 1
ATOM 1307 C C . ALA A 1 168 ? 6.996 1.951 -3.968 1.00 89.31 168 ALA A C 1
ATOM 1309 O O . ALA A 1 168 ? 7.496 0.843 -3.776 1.00 89.31 168 ALA A O 1
ATOM 1310 N N . LEU A 1 169 ? 6.985 2.533 -5.168 1.00 91.06 169 LEU A N 1
ATOM 1311 C CA . LEU A 1 169 ? 7.699 1.967 -6.310 1.00 91.06 169 LEU A CA 1
ATOM 1312 C C . LEU A 1 169 ? 9.188 2.273 -6.170 1.00 91.06 169 LEU A C 1
ATOM 1314 O O . LEU A 1 169 ? 9.561 3.329 -5.657 1.00 91.06 169 LEU A O 1
ATOM 1318 N N . LYS A 1 170 ? 10.025 1.351 -6.645 1.00 92.75 170 LYS A N 1
ATOM 1319 C CA . LYS A 1 170 ? 11.472 1.553 -6.691 1.00 92.75 170 LYS A CA 1
ATOM 1320 C C . LYS A 1 170 ? 11.822 2.610 -7.733 1.00 92.75 170 LYS A C 1
ATOM 1322 O O . LYS A 1 170 ? 11.214 2.664 -8.800 1.00 92.75 170 LYS A O 1
ATOM 1327 N N . THR A 1 171 ? 12.828 3.414 -7.425 1.00 89.50 171 THR A N 1
ATOM 1328 C CA . THR A 1 171 ? 13.454 4.326 -8.382 1.00 89.50 171 THR A CA 1
ATOM 1329 C C . THR A 1 171 ? 14.441 3.563 -9.255 1.00 89.50 171 THR A C 1
ATOM 1331 O O . THR A 1 171 ? 14.933 2.520 -8.854 1.00 89.50 171 THR A O 1
ATOM 1334 N N . THR A 1 172 ? 14.744 4.053 -10.455 1.00 90.56 172 THR A N 1
ATOM 1335 C CA . THR A 1 172 ? 15.795 3.465 -11.297 1.00 90.56 172 THR A CA 1
ATOM 1336 C C . THR A 1 172 ? 16.595 4.551 -11.993 1.00 90.56 172 THR A C 1
ATOM 1338 O O . THR A 1 172 ? 16.063 5.607 -12.338 1.00 90.56 172 THR A O 1
ATOM 1341 N N . ALA A 1 173 ? 17.884 4.297 -12.212 1.00 90.00 173 ALA A N 1
ATOM 1342 C CA . ALA A 1 173 ? 18.735 5.194 -12.980 1.00 90.00 173 ALA A CA 1
ATOM 1343 C C . ALA A 1 173 ? 18.429 5.116 -14.488 1.00 90.00 173 ALA A C 1
ATOM 1345 O O . ALA A 1 173 ? 17.910 4.119 -15.010 1.00 90.00 173 ALA A O 1
ATOM 1346 N N . ARG A 1 174 ? 18.795 6.167 -15.230 1.00 86.56 174 ARG A N 1
ATOM 1347 C CA . ARG A 1 174 ? 18.764 6.129 -16.697 1.00 86.56 174 ARG A CA 1
ATOM 1348 C C . ARG A 1 174 ? 19.825 5.155 -17.211 1.00 86.56 174 ARG A C 1
ATOM 1350 O O . ARG A 1 174 ? 20.968 5.192 -16.773 1.00 86.56 174 ARG A O 1
ATOM 1357 N N . LEU A 1 175 ? 19.424 4.306 -18.150 1.00 89.00 175 LEU A N 1
ATOM 1358 C CA . LEU A 1 175 ? 20.270 3.323 -18.816 1.00 89.00 175 LEU A CA 1
ATOM 1359 C C . LEU A 1 175 ? 20.017 3.449 -20.315 1.00 89.00 175 LEU A C 1
ATOM 1361 O O . LEU A 1 175 ? 18.869 3.346 -20.745 1.00 89.00 175 LEU A O 1
ATOM 1365 N N . SER A 1 176 ? 21.083 3.667 -21.081 1.00 89.44 176 SER A N 1
ATOM 1366 C CA . SER A 1 176 ? 21.035 3.590 -22.539 1.00 89.44 176 SER A CA 1
ATOM 1367 C C . SER A 1 176 ? 21.227 2.138 -22.954 1.00 89.44 176 SER A C 1
ATOM 1369 O O . SER A 1 176 ? 22.213 1.515 -22.563 1.00 89.44 176 SER A O 1
ATOM 1371 N N . VAL A 1 177 ? 20.279 1.600 -23.715 1.00 89.88 177 VAL A N 1
ATOM 1372 C CA . VAL A 1 177 ? 20.321 0.210 -24.207 1.00 89.88 177 VAL A CA 1
ATOM 1373 C C . VAL A 1 177 ? 20.788 0.120 -25.657 1.00 89.88 177 VAL A C 1
ATOM 1375 O O . VAL A 1 177 ? 21.173 -0.959 -26.102 1.00 89.88 177 VAL A O 1
ATOM 1378 N N . VAL A 1 178 ? 20.805 1.254 -26.368 1.00 91.56 178 VAL A N 1
ATOM 1379 C CA . VAL A 1 178 ? 21.077 1.328 -27.809 1.00 91.56 178 VAL A CA 1
ATOM 1380 C C . VAL A 1 178 ? 22.423 0.700 -28.154 1.00 91.56 178 VAL A C 1
ATOM 1382 O O . VAL A 1 178 ? 22.448 -0.274 -28.895 1.00 91.56 178 VAL A O 1
ATOM 1385 N N . SER A 1 179 ? 23.520 1.186 -27.564 1.00 89.75 179 SER A N 1
ATOM 1386 C CA . SER A 1 179 ? 24.872 0.701 -27.884 1.00 89.75 179 SER A CA 1
ATOM 1387 C C . SER A 1 179 ? 25.039 -0.791 -27.592 1.00 89.75 179 SER A C 1
ATOM 1389 O O . SER A 1 179 ? 25.526 -1.548 -28.423 1.00 89.75 179 SER A O 1
ATOM 1391 N N . SER A 1 180 ? 24.563 -1.243 -26.431 1.00 90.25 180 SER A N 1
ATOM 1392 C CA . SER A 1 180 ? 24.650 -2.649 -26.033 1.00 90.25 180 SER A CA 1
ATOM 1393 C C . SER A 1 180 ? 23.881 -3.575 -26.974 1.00 90.25 180 SER A C 1
ATOM 1395 O O . SER A 1 180 ? 24.351 -4.670 -27.290 1.00 90.25 180 SER A O 1
ATOM 1397 N N . PHE A 1 181 ? 22.695 -3.163 -27.427 1.00 91.44 181 PHE A N 1
ATOM 1398 C CA . PHE A 1 181 ? 21.889 -3.973 -28.336 1.00 91.44 181 PHE A CA 1
ATOM 1399 C C . PHE A 1 181 ? 22.449 -3.955 -29.754 1.00 91.44 181 PHE A C 1
ATOM 1401 O O . PHE A 1 181 ? 22.541 -5.022 -30.357 1.00 91.44 181 PHE A O 1
ATOM 1408 N N . THR A 1 182 ? 22.904 -2.807 -30.264 1.00 91.56 182 THR A N 1
ATOM 1409 C CA . THR A 1 182 ? 23.536 -2.732 -31.590 1.00 91.56 182 THR A CA 1
ATOM 1410 C C . THR A 1 182 ? 24.807 -3.577 -31.659 1.00 91.56 182 THR A C 1
ATOM 1412 O O . THR A 1 182 ? 24.993 -4.317 -32.628 1.00 91.56 182 THR A O 1
ATOM 1415 N N . ASP A 1 183 ? 25.630 -3.552 -30.606 1.00 90.00 183 ASP A N 1
ATOM 1416 C CA . ASP A 1 183 ? 26.854 -4.355 -30.515 1.00 90.00 183 ASP A CA 1
ATOM 1417 C C . ASP A 1 183 ? 26.533 -5.854 -30.472 1.00 90.00 183 ASP A C 1
ATOM 1419 O O . ASP A 1 183 ? 27.180 -6.662 -31.139 1.00 90.00 183 ASP A O 1
ATOM 1423 N N . THR A 1 184 ? 25.485 -6.235 -29.735 1.00 89.00 184 THR A N 1
ATOM 1424 C CA . THR A 1 184 ? 25.033 -7.632 -29.651 1.00 89.00 184 THR A CA 1
ATOM 1425 C C . THR A 1 184 ? 24.462 -8.122 -30.982 1.00 89.00 184 THR A C 1
ATOM 1427 O O . THR A 1 184 ? 24.736 -9.250 -31.387 1.00 89.00 184 THR A O 1
ATOM 1430 N N . ILE A 1 185 ? 23.695 -7.293 -31.692 1.00 90.50 185 ILE A N 1
ATOM 1431 C CA . ILE A 1 185 ? 23.093 -7.643 -32.988 1.00 90.50 185 ILE A CA 1
ATOM 1432 C C . ILE A 1 185 ? 24.173 -7.820 -34.061 1.00 90.50 185 ILE A C 1
ATOM 1434 O O . ILE A 1 185 ? 24.208 -8.850 -34.734 1.00 90.50 185 ILE A O 1
ATOM 1438 N N . SER A 1 186 ? 25.100 -6.868 -34.174 1.00 90.31 186 SER A N 1
ATOM 1439 C CA . SER A 1 186 ? 26.203 -6.952 -35.137 1.00 90.31 186 SER A CA 1
ATOM 1440 C C . SER A 1 186 ? 27.176 -8.090 -34.792 1.00 90.31 186 SER A C 1
ATOM 1442 O O . SER A 1 186 ? 27.591 -8.864 -35.658 1.00 90.31 186 SER A O 1
ATOM 1444 N N . GLY A 1 187 ? 27.498 -8.253 -33.505 1.00 87.44 187 GLY A N 1
ATOM 1445 C CA . GLY A 1 187 ? 28.477 -9.232 -33.041 1.00 87.44 187 GLY A CA 1
ATOM 1446 C C . GLY A 1 187 ? 27.967 -10.673 -32.999 1.00 87.44 187 GLY A C 1
ATOM 1447 O O . GLY A 1 187 ? 28.670 -11.574 -33.446 1.00 87.44 187 GLY A O 1
ATOM 1448 N N . HIS A 1 188 ? 26.773 -10.910 -32.448 1.00 88.75 188 HIS A N 1
ATOM 1449 C CA . HIS A 1 188 ? 26.244 -12.264 -32.240 1.00 88.75 188 HIS A CA 1
ATOM 1450 C C . HIS A 1 188 ? 25.361 -12.752 -33.388 1.00 88.75 188 HIS A C 1
ATOM 1452 O O . HIS A 1 188 ? 25.391 -13.936 -33.716 1.00 88.75 188 HIS A O 1
ATOM 1458 N N . TYR A 1 189 ? 24.578 -11.853 -33.988 1.00 88.75 189 TYR A N 1
ATOM 1459 C CA . TYR A 1 189 ? 23.639 -12.198 -35.054 1.00 88.75 189 TYR A CA 1
ATOM 1460 C C . TYR A 1 189 ? 24.163 -11.855 -36.452 1.00 88.75 189 TYR A C 1
ATOM 1462 O O . TYR A 1 189 ? 23.569 -12.297 -37.431 1.00 88.75 189 TYR A O 1
ATOM 1470 N N . HIS A 1 190 ? 25.271 -11.108 -36.557 1.00 89.62 190 HIS A N 1
ATOM 1471 C CA . HIS A 1 190 ? 25.850 -10.660 -37.831 1.00 89.62 190 HIS A CA 1
ATOM 1472 C C . HIS A 1 190 ? 24.832 -9.946 -38.730 1.00 89.62 190 HIS A C 1
ATOM 1474 O O . HIS A 1 190 ? 24.877 -10.044 -39.956 1.00 89.62 190 HIS A O 1
ATOM 1480 N N . MET A 1 191 ? 23.893 -9.241 -38.099 1.00 91.38 191 MET A N 1
ATOM 1481 C CA . MET A 1 191 ? 22.854 -8.468 -38.765 1.00 91.38 191 MET A CA 1
ATOM 1482 C C . MET A 1 191 ? 23.206 -6.985 -38.736 1.00 91.38 191 MET A C 1
ATOM 1484 O O . MET A 1 191 ? 23.838 -6.513 -37.790 1.00 91.38 191 MET A O 1
ATOM 1488 N N . ASP A 1 192 ? 22.750 -6.251 -39.750 1.00 91.38 192 ASP A N 1
ATOM 1489 C CA . ASP A 1 192 ? 22.821 -4.793 -39.750 1.00 91.38 192 ASP A CA 1
ATOM 1490 C C . ASP A 1 192 ? 21.895 -4.228 -38.654 1.00 91.38 192 ASP A C 1
ATOM 1492 O O . ASP A 1 192 ? 20.676 -4.434 -38.721 1.00 91.38 192 ASP A O 1
ATOM 1496 N N . PRO A 1 193 ? 22.432 -3.523 -37.639 1.00 88.50 193 PRO A N 1
ATOM 1497 C CA . PRO A 1 193 ? 21.622 -2.955 -36.571 1.00 88.50 193 PRO A CA 1
ATOM 1498 C C . PRO A 1 193 ? 20.634 -1.897 -37.062 1.00 88.50 193 PRO A C 1
ATOM 1500 O O . PRO A 1 193 ? 19.618 -1.690 -36.401 1.00 88.50 193 PRO A O 1
ATOM 1503 N N . ALA A 1 194 ? 20.893 -1.256 -38.212 1.00 91.62 194 ALA A N 1
ATOM 1504 C CA . ALA A 1 194 ? 20.043 -0.193 -38.747 1.00 91.62 194 ALA A CA 1
ATOM 1505 C C . ALA A 1 194 ? 18.588 -0.640 -38.957 1.00 91.62 194 ALA A C 1
ATOM 1507 O O . ALA A 1 194 ? 17.670 0.149 -38.761 1.00 91.62 194 ALA A O 1
ATOM 1508 N N . ALA A 1 195 ? 18.369 -1.920 -39.273 1.00 90.75 195 ALA A N 1
ATOM 1509 C CA . ALA A 1 195 ? 17.036 -2.482 -39.475 1.00 90.75 195 ALA A CA 1
ATOM 1510 C C . ALA A 1 195 ? 16.197 -2.601 -38.187 1.00 90.75 195 ALA A C 1
ATOM 1512 O O . ALA A 1 195 ? 14.987 -2.802 -38.273 1.00 90.75 195 ALA A O 1
ATOM 1513 N N . LEU A 1 196 ? 16.833 -2.529 -37.010 1.00 91.06 196 LEU A N 1
ATOM 1514 C CA . LEU A 1 196 ? 16.189 -2.702 -35.703 1.00 91.06 196 LEU A CA 1
ATOM 1515 C C . LEU A 1 196 ? 16.304 -1.466 -34.797 1.00 91.06 196 LEU A C 1
ATOM 1517 O O . LEU A 1 196 ? 15.859 -1.507 -33.649 1.00 91.06 196 LEU A O 1
ATOM 1521 N N . LEU A 1 197 ? 16.925 -0.383 -35.275 1.00 92.94 197 LEU A N 1
ATOM 1522 C CA . LEU A 1 197 ? 17.159 0.814 -34.465 1.00 92.94 197 LEU A CA 1
ATOM 1523 C C . LEU A 1 197 ? 15.854 1.421 -33.951 1.00 92.94 197 LEU A C 1
ATOM 1525 O O . LEU A 1 197 ? 15.783 1.749 -32.769 1.00 92.94 197 LEU A O 1
ATOM 1529 N N . ASP A 1 198 ? 14.826 1.508 -34.793 1.00 93.81 198 ASP A N 1
ATOM 1530 C CA . ASP A 1 198 ? 13.533 2.091 -34.420 1.00 93.81 198 ASP A CA 1
ATOM 1531 C C . ASP A 1 198 ? 12.900 1.341 -33.239 1.00 93.81 198 ASP A C 1
ATOM 1533 O O . ASP A 1 198 ? 12.502 1.951 -32.250 1.00 93.81 198 ASP A O 1
ATOM 1537 N N . GLN A 1 199 ? 12.910 0.006 -33.276 1.00 93.25 199 GLN A N 1
ATOM 1538 C CA . GLN A 1 199 ? 12.372 -0.839 -32.206 1.00 93.25 199 GLN A CA 1
ATOM 1539 C C . GLN A 1 199 ? 13.219 -0.753 -30.927 1.00 93.25 199 GLN A C 1
ATOM 1541 O O . GLN A 1 199 ? 12.698 -0.860 -29.816 1.00 93.25 199 GLN A O 1
ATOM 1546 N N . ILE A 1 200 ? 14.536 -0.565 -31.056 1.00 92.69 200 ILE A N 1
ATOM 1547 C CA . ILE A 1 200 ? 15.425 -0.356 -29.905 1.00 92.69 200 ILE A CA 1
ATOM 1548 C C . ILE A 1 200 ? 15.137 0.999 -29.246 1.00 92.69 200 ILE A C 1
ATOM 1550 O O . ILE A 1 200 ? 15.128 1.084 -28.014 1.00 92.69 200 ILE A O 1
ATOM 1554 N N . TYR A 1 201 ? 14.883 2.043 -30.040 1.00 95.00 201 TYR A N 1
ATOM 1555 C CA . TYR A 1 201 ? 14.474 3.348 -29.526 1.00 95.00 201 TYR A CA 1
ATOM 1556 C C . TYR A 1 201 ? 13.109 3.277 -28.845 1.00 95.00 201 TYR A C 1
ATOM 1558 O O . TYR A 1 201 ? 13.004 3.733 -27.710 1.00 95.00 201 TYR A O 1
ATOM 1566 N N . GLU A 1 202 ? 12.124 2.619 -29.454 1.00 94.31 202 GLU A N 1
ATOM 1567 C CA . GLU A 1 202 ? 10.799 2.399 -28.862 1.00 94.31 202 GLU A CA 1
ATOM 1568 C C . GLU A 1 202 ? 10.900 1.674 -27.509 1.00 94.31 202 GLU A C 1
ATOM 1570 O O . GLU A 1 202 ? 10.329 2.107 -26.507 1.00 94.31 202 GLU A O 1
ATOM 1575 N N . PHE A 1 203 ? 11.722 0.622 -27.418 1.00 93.81 203 PHE A N 1
ATOM 1576 C CA . PHE A 1 203 ? 11.968 -0.070 -26.151 1.00 93.81 203 PHE A CA 1
ATOM 1577 C C . PHE A 1 203 ? 12.651 0.829 -25.103 1.00 93.81 203 PHE A C 1
ATOM 1579 O O . PHE A 1 203 ? 12.333 0.766 -23.909 1.00 93.81 203 PHE A O 1
ATOM 1586 N N . GLN A 1 204 ? 13.595 1.676 -25.521 1.00 9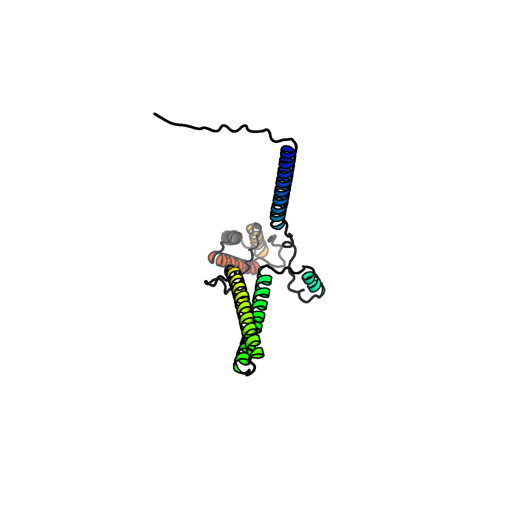3.38 204 GLN A N 1
ATOM 1587 C CA . GLN A 1 204 ? 14.241 2.634 -24.626 1.00 93.38 204 GLN A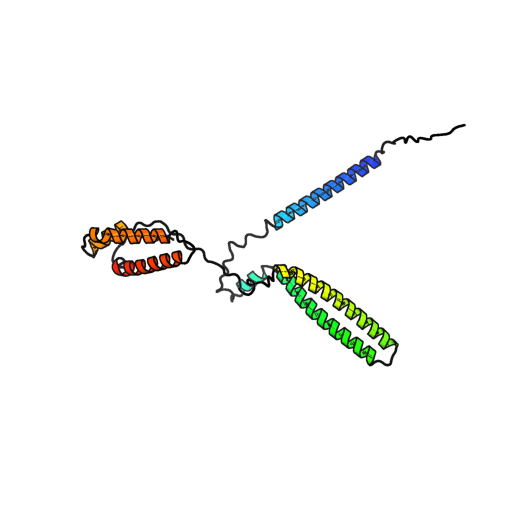 CA 1
ATOM 1588 C C . GLN A 1 204 ? 13.256 3.701 -24.125 1.00 93.38 204 GLN A C 1
ATOM 1590 O O . GLN A 1 204 ? 13.292 4.058 -22.944 1.00 93.38 204 GLN A O 1
ATOM 1595 N N . GLU A 1 205 ? 12.375 4.194 -24.991 1.00 92.94 205 GLU A N 1
ATOM 1596 C CA . GLU A 1 205 ? 11.316 5.136 -24.630 1.00 92.94 205 GLU A CA 1
ATOM 1597 C C . GLU A 1 205 ? 10.321 4.507 -23.658 1.00 92.94 205 GLU A C 1
ATOM 1599 O O . GLU A 1 205 ? 10.031 5.105 -22.620 1.00 92.94 205 GLU A O 1
ATOM 1604 N N . LEU A 1 206 ? 9.901 3.265 -23.910 1.00 92.88 206 LEU A N 1
ATOM 1605 C CA . LEU A 1 206 ? 9.047 2.503 -23.003 1.00 92.88 206 LEU A CA 1
ATOM 1606 C C . LEU A 1 206 ? 9.687 2.373 -21.612 1.00 92.88 206 LEU A C 1
ATOM 1608 O O . LEU A 1 206 ? 9.037 2.618 -20.594 1.00 92.88 206 LEU A O 1
ATOM 1612 N N . ARG A 1 207 ? 10.993 2.081 -21.536 1.00 92.12 207 ARG A N 1
ATOM 1613 C CA . ARG A 1 207 ? 11.722 2.063 -20.256 1.00 92.12 207 ARG A CA 1
ATOM 1614 C C . ARG A 1 207 ? 11.674 3.419 -19.547 1.00 92.12 207 ARG A C 1
ATOM 1616 O O . ARG A 1 207 ? 11.539 3.468 -18.322 1.00 92.12 207 ARG A O 1
ATOM 1623 N N . TYR A 1 208 ? 11.821 4.520 -20.281 1.00 91.25 208 TYR A N 1
ATOM 1624 C CA . TYR A 1 208 ? 11.742 5.857 -19.695 1.00 91.25 208 TYR A CA 1
ATOM 1625 C C . TYR A 1 208 ? 10.330 6.200 -19.219 1.00 91.25 208 TYR A C 1
ATOM 1627 O O . TYR A 1 208 ? 10.201 6.752 -18.125 1.00 91.25 208 TYR A O 1
ATOM 1635 N N . ALA A 1 209 ? 9.292 5.810 -19.958 1.00 90.62 209 ALA A N 1
ATOM 1636 C CA . ALA A 1 209 ? 7.907 5.959 -19.525 1.00 90.62 209 ALA A CA 1
ATOM 1637 C C . ALA A 1 209 ? 7.657 5.218 -18.201 1.00 90.62 209 ALA A C 1
ATOM 1639 O O . ALA A 1 209 ? 7.169 5.807 -17.237 1.00 90.62 209 ALA A O 1
ATOM 1640 N N . VAL A 1 210 ? 8.116 3.967 -18.090 1.00 92.44 210 VAL A N 1
ATOM 1641 C CA . VAL A 1 210 ? 7.953 3.163 -16.869 1.00 92.44 210 VAL A CA 1
ATOM 1642 C C . VAL A 1 210 ? 8.760 3.693 -15.677 1.00 92.44 210 VAL A C 1
ATOM 1644 O O . VAL A 1 210 ? 8.349 3.519 -14.529 1.00 92.44 210 VAL A O 1
ATOM 1647 N N . SER A 1 211 ? 9.876 4.394 -15.909 1.00 89.50 211 SER A N 1
ATOM 1648 C CA . SER A 1 211 ? 10.640 5.021 -14.819 1.00 89.50 211 SER A CA 1
ATOM 1649 C C . SER A 1 211 ? 9.880 6.150 -14.104 1.00 89.50 211 SER A C 1
ATOM 1651 O O . SER A 1 211 ? 10.153 6.408 -12.934 1.00 89.50 211 SER A O 1
ATOM 1653 N N . ASN A 1 212 ? 8.899 6.770 -14.772 1.00 88.50 212 ASN A N 1
ATOM 1654 C CA . ASN A 1 212 ? 8.045 7.837 -14.240 1.00 88.50 212 ASN A CA 1
ATOM 1655 C C . ASN A 1 212 ? 6.561 7.513 -14.472 1.00 88.50 212 ASN A C 1
ATOM 1657 O O . ASN A 1 212 ? 5.827 8.274 -15.100 1.00 88.50 212 ASN A O 1
ATOM 1661 N N . VAL A 1 213 ? 6.134 6.358 -13.969 1.00 93.19 213 VAL A N 1
ATOM 1662 C CA . VAL A 1 213 ? 4.784 5.837 -14.189 1.00 93.19 213 VAL A CA 1
ATOM 1663 C C . VAL A 1 213 ? 3.704 6.605 -13.408 1.00 93.19 213 VAL A C 1
ATOM 1665 O O . VAL A 1 213 ? 3.889 6.980 -12.243 1.00 93.19 213 VAL A O 1
ATOM 1668 N N . THR A 1 214 ? 2.547 6.807 -14.039 1.00 91.31 214 THR A N 1
ATOM 1669 C CA . THR A 1 214 ? 1.337 7.353 -13.410 1.00 91.31 214 THR A CA 1
ATOM 1670 C C . THR A 1 214 ? 0.728 6.359 -12.415 1.00 91.31 214 THR A C 1
ATOM 1672 O O . THR A 1 214 ? 0.897 5.146 -12.514 1.00 91.31 214 THR A O 1
ATOM 1675 N N . ARG A 1 215 ? 0.035 6.862 -11.387 1.00 90.75 215 ARG A N 1
ATOM 1676 C CA . ARG A 1 215 ? -0.580 6.036 -10.327 1.00 90.75 215 ARG A CA 1
ATOM 1677 C C . ARG A 1 215 ? -2.026 5.670 -10.667 1.00 90.75 215 ARG A C 1
ATOM 1679 O O . ARG A 1 215 ? -2.926 5.882 -9.861 1.00 90.75 215 ARG A O 1
ATOM 1686 N N . ASP A 1 216 ? -2.225 5.158 -11.872 1.00 92.88 216 ASP A N 1
ATOM 1687 C CA . ASP A 1 216 ? -3.517 4.775 -12.436 1.00 92.88 216 ASP A CA 1
ATOM 1688 C C . ASP A 1 216 ? -3.411 3.454 -13.219 1.00 92.88 216 ASP A C 1
ATOM 1690 O O . ASP A 1 216 ? -2.354 2.821 -13.264 1.00 92.88 216 ASP A O 1
ATOM 1694 N N . GLU A 1 217 ? -4.525 3.014 -13.803 1.00 93.88 217 GLU A N 1
ATOM 1695 C CA . GLU A 1 217 ? -4.599 1.768 -14.576 1.00 93.88 217 GLU A CA 1
ATOM 1696 C C . GLU A 1 217 ? -3.684 1.800 -15.811 1.00 93.88 217 GLU A C 1
ATOM 1698 O O . GLU A 1 217 ? -2.991 0.821 -16.079 1.00 93.88 217 GLU A O 1
ATOM 1703 N N . SER A 1 218 ? -3.552 2.959 -16.471 1.00 92.31 218 SER A N 1
ATOM 1704 C CA . SER A 1 218 ? -2.636 3.137 -17.610 1.00 92.31 218 SER A CA 1
ATOM 1705 C C . SER A 1 218 ? -1.165 2.917 -17.229 1.00 92.31 218 SER A C 1
ATOM 1707 O O . SER A 1 218 ? -0.376 2.344 -17.988 1.00 92.31 218 SER A O 1
ATOM 1709 N N . GLY A 1 219 ? -0.798 3.295 -16.001 1.00 92.19 219 GLY A N 1
ATOM 1710 C CA . GLY A 1 219 ? 0.519 3.024 -15.448 1.00 92.19 219 GLY A CA 1
ATOM 1711 C C . GLY A 1 219 ? 0.781 1.533 -15.224 1.00 92.19 219 GLY A C 1
ATOM 1712 O O . GLY A 1 219 ? 1.888 1.048 -15.475 1.00 92.19 219 GLY A O 1
ATOM 1713 N N . VAL A 1 220 ? -0.239 0.781 -14.797 1.00 94.12 220 VAL A N 1
ATOM 1714 C CA . VAL A 1 220 ? -0.154 -0.682 -14.645 1.00 94.12 220 VAL A CA 1
ATOM 1715 C C . VAL A 1 220 ? 0.036 -1.356 -16.002 1.00 94.12 220 VAL A C 1
ATOM 1717 O O . VAL A 1 220 ? 0.880 -2.247 -16.121 1.00 94.12 220 VAL A O 1
ATOM 1720 N N . GLU A 1 221 ? -0.686 -0.907 -17.028 1.00 95.00 221 GLU A N 1
ATOM 1721 C CA . GLU A 1 221 ? -0.547 -1.416 -18.397 1.00 95.00 221 GLU A CA 1
ATOM 1722 C C . GLU A 1 221 ? 0.867 -1.189 -18.939 1.00 95.00 221 GLU A C 1
ATOM 1724 O O . GLU A 1 221 ? 1.499 -2.135 -19.407 1.00 95.00 221 GLU A O 1
ATOM 1729 N N . SER A 1 222 ? 1.415 0.018 -18.769 1.00 93.38 222 SER A N 1
ATOM 1730 C CA . SER A 1 222 ? 2.776 0.357 -19.210 1.00 93.38 222 SER A CA 1
ATOM 1731 C C . SER A 1 222 ? 3.849 -0.482 -18.499 1.00 93.38 222 SER A C 1
ATOM 1733 O O . SER A 1 222 ? 4.808 -0.950 -19.117 1.00 93.38 222 SER A O 1
ATOM 1735 N N . LEU A 1 223 ? 3.687 -0.720 -17.190 1.00 95.00 223 LEU A N 1
ATOM 1736 C CA . LEU A 1 223 ? 4.568 -1.602 -16.415 1.00 95.00 223 LEU A CA 1
ATOM 1737 C C . LEU A 1 223 ? 4.531 -3.042 -16.938 1.00 95.00 223 LEU A C 1
ATOM 1739 O O . LEU A 1 223 ? 5.579 -3.684 -17.059 1.00 95.00 223 LEU A O 1
ATOM 1743 N N . LEU A 1 224 ? 3.334 -3.548 -17.240 1.00 96.00 224 LEU A N 1
ATOM 1744 C CA . LEU A 1 224 ? 3.145 -4.898 -17.757 1.00 96.00 224 LEU A CA 1
ATOM 1745 C C . LEU A 1 224 ? 3.708 -5.037 -19.176 1.00 96.00 224 LEU A C 1
ATOM 1747 O O . LEU A 1 224 ? 4.370 -6.031 -19.478 1.00 96.00 224 LEU A O 1
ATOM 1751 N N . GLU A 1 225 ? 3.497 -4.032 -20.023 1.00 95.44 225 GLU A N 1
ATOM 1752 C CA . GLU A 1 225 ? 4.054 -3.964 -21.370 1.00 95.44 225 GLU A CA 1
ATOM 1753 C C . GLU A 1 225 ? 5.583 -4.009 -21.329 1.00 95.44 225 GLU A C 1
ATOM 1755 O O . GLU A 1 225 ? 6.190 -4.900 -21.931 1.00 95.44 225 GLU A O 1
ATOM 1760 N N . TYR A 1 226 ? 6.214 -3.136 -20.538 1.00 95.19 226 TYR A N 1
ATOM 1761 C CA . TYR A 1 226 ? 7.666 -3.139 -20.371 1.00 95.19 226 TYR A CA 1
ATOM 1762 C C . TYR A 1 226 ? 8.182 -4.469 -19.819 1.00 95.19 226 TYR A C 1
ATOM 1764 O O . TYR A 1 226 ? 9.182 -4.992 -20.311 1.00 95.19 226 TYR A O 1
ATOM 1772 N N . HIS A 1 227 ? 7.495 -5.058 -18.835 1.00 95.38 227 HIS A N 1
ATOM 1773 C CA . HIS A 1 227 ? 7.859 -6.370 -18.305 1.00 95.38 227 HIS A CA 1
ATOM 1774 C C . HIS A 1 227 ? 7.833 -7.450 -19.398 1.00 95.38 227 HIS A C 1
ATOM 1776 O O . HIS A 1 227 ? 8.777 -8.235 -19.514 1.00 95.38 227 HIS A O 1
ATOM 1782 N N . ASN A 1 228 ? 6.797 -7.473 -20.236 1.00 95.69 228 ASN A N 1
ATOM 1783 C CA . ASN A 1 228 ? 6.675 -8.436 -21.328 1.00 95.69 228 ASN A CA 1
ATOM 1784 C C . ASN A 1 228 ? 7.759 -8.233 -22.395 1.00 95.69 228 ASN A C 1
ATOM 1786 O O . ASN A 1 228 ? 8.395 -9.204 -22.813 1.00 95.69 228 ASN A O 1
ATOM 1790 N N . GLN A 1 229 ? 8.032 -6.986 -22.786 1.00 94.25 229 GLN A N 1
ATOM 1791 C CA . GLN A 1 229 ? 9.106 -6.680 -23.734 1.00 94.25 229 GLN A CA 1
ATOM 1792 C C . GLN A 1 229 ? 10.478 -7.058 -23.172 1.00 94.25 229 GLN A C 1
ATOM 1794 O O . GLN A 1 229 ? 11.285 -7.679 -23.865 1.00 94.25 229 GLN A O 1
ATOM 1799 N N . LEU A 1 230 ? 10.729 -6.787 -21.888 1.00 92.88 230 LEU A N 1
ATOM 1800 C CA . LEU A 1 230 ? 11.976 -7.161 -21.225 1.00 92.88 230 LEU A CA 1
ATOM 1801 C C . LEU A 1 230 ? 12.180 -8.683 -21.208 1.00 92.88 230 LEU A C 1
ATOM 1803 O O . LEU A 1 230 ? 13.302 -9.146 -21.405 1.00 92.88 230 LEU A O 1
ATOM 1807 N N . GLN A 1 231 ? 11.117 -9.475 -21.038 1.00 93.69 231 GLN A N 1
ATOM 1808 C CA . GLN A 1 231 ? 11.183 -10.940 -21.137 1.00 93.69 231 GLN A CA 1
ATOM 1809 C C . GLN A 1 231 ? 11.568 -11.408 -22.550 1.00 93.69 231 GLN A C 1
ATOM 1811 O O . GLN A 1 231 ? 12.383 -12.323 -22.700 1.00 93.69 231 GLN A O 1
ATOM 1816 N N . LEU A 1 232 ? 11.013 -10.786 -23.595 1.00 91.56 232 LEU A N 1
ATOM 1817 C CA . LEU A 1 232 ? 11.349 -11.104 -24.989 1.00 91.56 232 LEU A CA 1
ATOM 1818 C C . LEU A 1 232 ? 12.800 -10.736 -25.316 1.00 91.56 232 LEU A C 1
ATOM 1820 O O . LEU A 1 232 ? 13.538 -11.549 -25.880 1.00 91.56 232 LEU A O 1
ATOM 1824 N N . VAL A 1 233 ? 13.216 -9.539 -24.907 1.00 90.62 233 VAL A N 1
ATOM 1825 C CA . VAL A 1 233 ? 14.586 -9.038 -25.040 1.00 90.62 233 VAL A CA 1
ATOM 1826 C C . VAL A 1 233 ? 15.563 -9.927 -24.278 1.00 90.62 233 VAL A C 1
ATOM 1828 O O . VAL A 1 233 ? 16.593 -10.308 -24.826 1.00 90.62 233 VAL A O 1
ATOM 1831 N N . SER A 1 234 ? 15.232 -10.334 -23.052 1.00 89.56 234 SER A N 1
ATOM 1832 C CA . SER A 1 234 ? 16.087 -11.208 -22.249 1.00 89.56 234 SER A CA 1
ATOM 1833 C C . SER A 1 234 ? 16.336 -12.549 -22.934 1.00 89.56 234 SER A C 1
ATOM 1835 O O . SER A 1 234 ? 17.480 -12.985 -23.009 1.00 89.56 234 SER A O 1
ATOM 1837 N N . LYS A 1 235 ? 15.304 -13.168 -23.517 1.00 89.56 235 LYS A N 1
ATOM 1838 C CA . LYS A 1 235 ? 15.441 -14.457 -24.213 1.00 89.56 235 LYS A CA 1
ATOM 1839 C C . LYS A 1 235 ? 16.265 -14.380 -25.499 1.00 89.56 235 LYS A C 1
ATOM 1841 O O .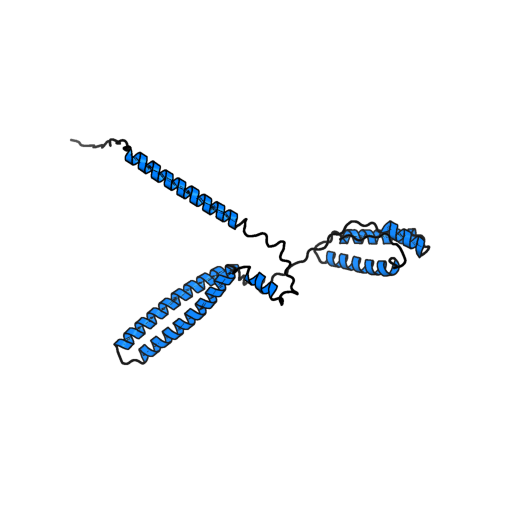 LYS A 1 235 ? 16.864 -15.382 -25.879 1.00 89.56 235 LYS A O 1
ATOM 1846 N N . ARG A 1 236 ? 16.257 -13.237 -26.193 1.00 87.62 236 ARG A N 1
ATOM 1847 C CA . ARG A 1 236 ? 16.908 -13.078 -27.506 1.00 87.62 236 ARG A CA 1
ATOM 1848 C C . ARG A 1 236 ? 18.278 -12.416 -27.415 1.00 87.62 236 ARG A C 1
ATOM 1850 O O . ARG A 1 236 ? 19.225 -12.882 -28.034 1.00 87.62 236 ARG A O 1
ATOM 1857 N N . LEU A 1 237 ? 18.395 -11.324 -26.673 1.00 84.56 237 LEU A N 1
ATOM 1858 C CA . LEU A 1 237 ? 19.607 -10.507 -26.643 1.00 84.56 237 LEU A CA 1
ATOM 1859 C C . LEU A 1 237 ? 20.505 -10.848 -25.450 1.00 84.56 237 LEU A C 1
ATOM 1861 O O . LEU A 1 237 ? 21.720 -10.753 -25.569 1.00 84.56 237 LEU A O 1
ATOM 1865 N N . ILE A 1 238 ? 19.952 -11.316 -24.324 1.00 83.81 238 ILE A N 1
ATOM 1866 C CA . ILE A 1 238 ? 20.732 -11.563 -23.103 1.00 83.81 238 ILE A CA 1
ATOM 1867 C C . ILE A 1 238 ? 21.145 -13.038 -23.010 1.00 83.81 238 ILE A C 1
ATOM 1869 O O . ILE A 1 238 ? 20.479 -13.863 -22.391 1.00 83.81 238 ILE A O 1
ATOM 1873 N N . HIS A 1 239 ? 22.293 -13.377 -23.597 1.00 79.62 239 HIS A N 1
ATOM 1874 C CA . HIS A 1 239 ? 22.880 -14.716 -23.491 1.00 79.62 239 HIS A CA 1
ATOM 1875 C C . HIS A 1 239 ? 23.949 -14.800 -22.375 1.00 79.62 239 HIS A C 1
ATOM 1877 O O . HIS A 1 239 ? 24.806 -13.916 -22.314 1.00 79.62 239 HIS A O 1
ATOM 1883 N N . PRO A 1 240 ? 24.010 -15.870 -21.549 1.00 78.62 240 PRO A N 1
ATOM 1884 C CA . PRO A 1 240 ? 24.966 -15.980 -20.432 1.00 78.62 240 PRO A CA 1
ATOM 1885 C C . PRO A 1 240 ? 26.448 -15.926 -20.829 1.00 78.62 240 PRO A C 1
ATOM 1887 O O . PRO A 1 240 ? 27.304 -15.591 -20.017 1.00 78.62 240 PRO A O 1
ATOM 1890 N N . LYS A 1 241 ? 26.763 -16.288 -22.078 1.00 77.00 241 LYS A N 1
ATOM 1891 C CA . LYS A 1 241 ? 28.140 -16.299 -22.609 1.00 77.00 241 LYS A CA 1
ATOM 1892 C C . LYS A 1 241 ? 28.573 -14.966 -23.230 1.00 77.00 241 LYS A C 1
ATOM 1894 O O . LYS A 1 241 ? 29.727 -14.839 -23.625 1.00 77.00 241 LYS A O 1
ATOM 1899 N N . LEU A 1 242 ? 27.660 -14.004 -23.352 1.00 76.44 242 LEU A N 1
ATOM 1900 C CA . LEU A 1 242 ? 27.915 -12.707 -23.973 1.00 76.44 242 LEU A CA 1
ATOM 1901 C C . LEU A 1 242 ? 28.027 -11.624 -22.896 1.00 76.44 242 LEU A C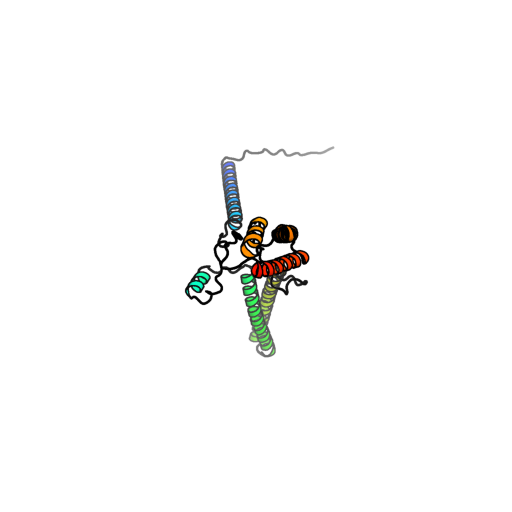 1
ATOM 1903 O O . LEU A 1 242 ? 27.328 -11.653 -21.883 1.00 76.44 242 LEU A O 1
ATOM 1907 N N . ARG A 1 243 ? 28.926 -10.662 -23.116 1.00 76.19 243 ARG A N 1
ATOM 1908 C CA . ARG A 1 243 ? 29.050 -9.474 -22.268 1.00 76.19 243 ARG A CA 1
ATOM 1909 C C . ARG A 1 243 ? 28.174 -8.374 -22.851 1.00 76.19 243 ARG A C 1
ATOM 1911 O O . ARG A 1 243 ? 28.519 -7.807 -23.876 1.00 76.19 243 ARG A O 1
ATOM 1918 N N . HIS A 1 244 ? 27.073 -8.068 -22.174 1.00 77.56 244 HIS A N 1
ATOM 1919 C CA . HIS A 1 244 ? 26.077 -7.100 -22.660 1.00 77.56 244 HIS A CA 1
ATOM 1920 C C . HIS A 1 244 ? 26.375 -5.654 -22.256 1.00 77.56 244 HIS A C 1
ATOM 1922 O O . HIS A 1 244 ? 25.785 -4.728 -22.797 1.00 77.56 244 HIS A O 1
ATOM 1928 N N . GLY A 1 245 ? 27.253 -5.435 -21.272 1.00 81.31 245 GLY A N 1
ATOM 1929 C CA . GLY A 1 245 ? 27.597 -4.088 -20.791 1.00 81.31 245 GLY A CA 1
ATOM 1930 C C . GLY A 1 245 ? 26.439 -3.321 -20.132 1.00 81.31 245 GLY A C 1
ATOM 1931 O O . GLY A 1 245 ? 26.588 -2.143 -19.831 1.00 81.31 245 GLY A O 1
ATOM 1932 N N . LEU A 1 246 ? 25.297 -3.973 -19.890 1.00 86.56 246 LEU A N 1
ATOM 1933 C CA . LEU A 1 246 ? 24.122 -3.371 -19.267 1.00 86.56 246 LEU A CA 1
ATOM 1934 C C . LEU A 1 246 ? 24.160 -3.555 -17.750 1.00 86.56 246 LEU A C 1
ATOM 1936 O O . LEU A 1 246 ? 24.252 -4.680 -17.258 1.00 86.56 246 LEU A O 1
ATOM 1940 N N . ALA A 1 247 ? 24.032 -2.450 -17.018 1.00 86.81 247 ALA A N 1
ATOM 1941 C CA . ALA A 1 247 ? 23.919 -2.441 -15.565 1.00 86.81 247 ALA A CA 1
ATOM 1942 C C . ALA A 1 247 ? 22.596 -1.786 -15.152 1.00 86.81 247 ALA A C 1
ATOM 1944 O O . ALA A 1 247 ? 22.376 -0.596 -15.375 1.00 86.81 247 ALA A O 1
ATOM 1945 N N . PHE A 1 248 ? 21.707 -2.571 -14.546 1.00 88.31 248 PHE A N 1
ATOM 1946 C CA . PHE A 1 248 ? 20.453 -2.067 -13.992 1.00 88.31 248 PHE A CA 1
ATOM 1947 C C . PHE A 1 248 ? 20.678 -1.627 -12.546 1.00 88.31 248 PHE A C 1
ATOM 1949 O O . PHE A 1 248 ? 21.076 -2.435 -11.710 1.00 88.31 248 PHE A O 1
ATOM 1956 N N . ILE A 1 249 ? 20.407 -0.354 -12.263 1.00 89.19 249 ILE A N 1
ATOM 1957 C CA . ILE A 1 249 ? 20.534 0.246 -10.931 1.00 89.19 249 ILE A CA 1
ATOM 1958 C C . ILE A 1 249 ? 19.136 0.667 -10.468 1.00 89.19 249 ILE A C 1
ATOM 1960 O O . ILE A 1 249 ? 18.415 1.337 -11.221 1.00 89.19 249 ILE A O 1
ATOM 1964 N N . TRP A 1 250 ? 18.774 0.248 -9.255 1.00 88.38 250 TRP A N 1
ATOM 1965 C CA . TRP A 1 250 ? 17.492 0.493 -8.594 1.00 88.38 250 TRP A CA 1
ATOM 1966 C C . TRP A 1 250 ? 17.719 1.025 -7.183 1.00 88.38 250 TRP A C 1
ATOM 1968 O O . TRP A 1 250 ? 18.621 0.467 -6.518 1.00 88.38 250 TRP A O 1
#

Foldseek 3Di:
DDDDDDDDDDDDDDDDPVVVVVVVVVVVVVVVVVVVVVVVVVVVVCVVVPPDPCVVPPPPPPVCPVPPVVVVVVVVVPPPQDPLNVLVVLLVVLVVLLVVLVVLLVVLVVQLVPDPDPVSNVVSVVSNVVSVVSNVVSVVSNVVSVVVCVVVCVVPDPNVDDDDDDDDDDAWDQWQQQVLQCCQCCPVVVDHCVVCNVVSVVLSVLVVCLNVADPDPVSVVSVVVNVVVVVVCCVPRPDPVDDSVTDIDD

Organism: Geodia barretti (NCBI:txid519541)

Sequence (250 aa):
MSAKEASSGSEAGEPGAAAKSARKRINLEALGRQAQMERILHNRERTHLGGMDIAEHLVVDWEKIGDPSYQKLISSIGDVSTLRTKLQSRRAQLNVEIEKEDKFHQGSKRLVRASSDHKARDQAQLEASFAESKIRVHQAELAKINSSLQAYQQEGLRSSQPPLIPFALKTTARLSVVSSFTDTISGHYHMDPAALLDQIYEFQELRYAVSNVTRDESGVESLLEYHNQLQLVSKRLIHPKLRHGLAFIW

pLDDT: mean 75.56, std 20.64, range [32.5, 97.06]

Secondary structure (DSSP, 8-state):
----------------HHHHHHHHHHHHHHHHHHHHHHHHHHHHHHHHH-S---TTT----GGGTT-HHHHHHHHHSTT---HHHHHHHHHHHHHHHHHHHHHHHHHHHHHHHH---HHHHHHHHHHHHHHHHHHHHHHHHHHHHHHHHHTT---SSSSSSPPP-PPPPPP------HHHHHHHIIIII---GGGGHHHHHHHHHHHHHHHT--SSHHHHHHHHHHHHHHHHHHHHH--TTS--------